Protein AF-A0A1H8Z989-F1 (afdb_monomer)

InterPro domains:
  IPR001959 Probable transposase, IS891/IS1136/IS1341 [PF01385] (2-100)
  IPR010095 Cas12f1-like, TNB domain [PF07282] (112-177)
  IPR010095 Cas12f1-like, TNB domain [TIGR01766] (67-138)

pLDDT: mean 82.75, std 20.14, range [36.91, 98.56]

Organism: NCBI:txid1186196

Foldseek 3Di:
DFEKFWQADLQFRTQILVRDTHGDDDCPVLVVVLVVLVVVLVPDDPPDPVNVVSVVVNVVSVVVLVVSLLVVLLVVLLVNLAPGQEYFYEPDPLVVVLVDPPDNVSSVSSCVVVSLVSNVVSNVVSNHHYYYFHQPQLLQAALVPRDGDDDDPPDQWDQDPPPRDIDGSSNSSRSSRRVRRCVVVVNDDPPPDPPPPPDDPDPDDDDDDDDDDPDDPDDDDDDDDDDDD

Radius of gyration: 27.05 Å; Cα contacts (8 Å, |Δi|>4): 277; chains: 1; bounding box: 68×35×93 Å

Sequence (229 aa):
EDTVGLDLGVLNFVYDSEGRTIDRLDLSDDRERLEREQRSLSRKQYESQNWEKQRRRVAKVHARMSNKKRDYKHKIAHFYATEYDAVFVEDLNVRSMLESDGNARNKAEVGWSDFRAILEHHCDKHGTHYVEVNPSGTTKECAECGAESDKPLWVREHSCPSCGFETDRDWNAALNVKSRGLSELGVVHSKGTPVETATSADTRSVSASRVVETGSSVLKERVALATSE

Nearest PDB structures (foldseek):
  8iaz-assembly1_A  TM=9.098E-01  e=1.497E-13  Firmicutes bacterium AM43-11BH
  8exa-assembly1_A  TM=8.791E-01  e=5.779E-09  Deinococcus radiodurans R1 = ATCC 13939 = DSM 20539
  7c7l-assembly1_A  TM=7.037E-01  e=4.742E-06  uncultured archaeon
  8hhm-assembly1_A  TM=6.868E-01  e=8.536E-04  Mycolicibacterium mucogenicum
  7odf-assembly1_A  TM=5.230E-01  e=9.855E-05  Phage #D

Secondary structure (DSSP, 8-state):
--EEEEE--SSEEEEETTS-EEEPPP-HHHHHHHHHHHHHHHTSPTTSHHHHHHHHHHHHHHHHHHHHHHHHHHHHHHHHHHH-SEEEEE---HHHHHHSSS-HHHHHHH-HHHHHHHHHHHHHHHT-EEEEE--TTTTTB-TTT--B----TT--EEE-TTT--EEEHHHHHHHHHHHHHHHHTT-----------------S-PPP------------PPP----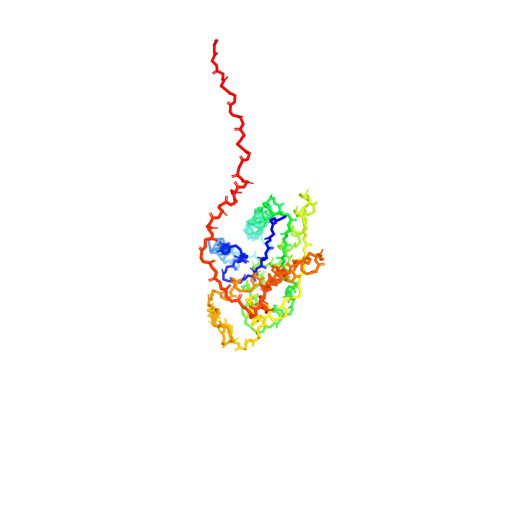--

Solvent-accessible surface area (backbone atoms only — not comparable to full-atom values): 13551 Å² total; per-residue (Å²): 137,48,68,42,6,37,26,78,48,86,74,37,42,34,25,27,48,87,72,48,74,39,72,53,85,85,52,66,72,59,48,56,49,41,52,54,38,48,58,56,34,74,74,36,61,80,91,35,74,68,25,51,58,35,51,52,50,40,52,51,48,53,51,52,54,51,50,52,54,51,51,53,43,48,53,55,22,45,49,54,21,70,75,27,52,29,42,16,34,55,57,69,62,59,67,62,56,50,74,38,90,70,63,31,70,61,57,62,69,68,38,64,69,62,38,51,58,49,26,46,55,31,10,66,74,59,72,16,45,67,43,72,30,83,51,80,56,30,74,34,31,34,63,88,78,61,53,74,47,94,73,62,89,85,59,56,66,34,71,35,93,88,79,66,54,70,48,49,26,53,40,34,18,1,39,31,35,29,55,48,31,36,53,73,74,65,56,75,75,74,72,72,74,76,79,79,75,80,75,82,88,69,97,72,85,88,76,93,83,78,94,76,89,78,78,84,92,77,81,90,78,81,85,81,83,83,86,77,136

Structure (mmCIF, N/CA/C/O backbone):
data_AF-A0A1H8Z989-F1
#
_entry.id   AF-A0A1H8Z989-F1
#
loop_
_atom_site.group_PDB
_atom_site.id
_atom_site.type_symbol
_atom_site.label_atom_id
_atom_site.label_alt_id
_atom_site.label_comp_id
_atom_site.label_asym_id
_atom_site.label_entity_id
_atom_site.label_seq_id
_atom_site.pdbx_PDB_ins_code
_atom_site.Cartn_x
_atom_site.Cartn_y
_atom_site.Cartn_z
_atom_site.occupancy
_atom_site.B_iso_or_equiv
_atom_site.auth_seq_id
_atom_site.auth_comp_id
_atom_site.auth_asym_id
_atom_site.auth_atom_id
_atom_site.pdbx_PDB_model_num
ATOM 1 N N . GLU A 1 1 ? -0.572 -1.040 -23.543 1.00 67.56 1 GLU A N 1
ATOM 2 C CA . GLU A 1 1 ? 0.482 -0.027 -23.777 1.00 67.56 1 GLU A CA 1
ATOM 3 C C . GLU A 1 1 ? 0.651 0.883 -22.565 1.00 67.56 1 GLU A C 1
ATOM 5 O O . GLU A 1 1 ? 1.762 1.355 -22.348 1.00 67.56 1 GLU A O 1
ATOM 10 N N . ASP A 1 2 ? -0.389 1.052 -21.738 1.00 91.94 2 ASP A N 1
ATOM 11 C CA . ASP A 1 2 ? -0.320 1.847 -20.514 1.00 91.94 2 ASP A CA 1
ATOM 12 C C . ASP A 1 2 ? -0.103 0.941 -19.290 1.00 91.94 2 ASP A C 1
ATOM 14 O O . ASP A 1 2 ? -0.955 0.126 -18.936 1.00 91.94 2 ASP A O 1
ATOM 18 N N . THR A 1 3 ? 1.077 1.017 -18.673 1.00 96.94 3 THR A N 1
ATOM 19 C CA . THR A 1 3 ? 1.468 0.135 -17.559 1.00 96.94 3 THR A CA 1
ATOM 20 C C . THR A 1 3 ? 2.134 0.922 -16.445 1.00 96.94 3 THR A C 1
ATOM 22 O O . THR A 1 3 ? 2.796 1.927 -16.709 1.00 96.94 3 THR A O 1
ATOM 25 N N . VAL A 1 4 ? 2.012 0.457 -15.203 1.00 98.25 4 VAL A N 1
ATOM 26 C CA . VAL A 1 4 ? 2.516 1.191 -14.037 1.00 98.25 4 VAL A CA 1
ATOM 27 C C . VAL A 1 4 ? 3.143 0.268 -12.999 1.00 98.25 4 VAL A C 1
ATOM 29 O O . VAL A 1 4 ? 2.617 -0.803 -12.711 1.00 98.25 4 VAL A O 1
ATOM 32 N N . GLY A 1 5 ? 4.272 0.689 -12.428 1.00 97.75 5 GLY A N 1
ATOM 33 C CA . GLY A 1 5 ? 4.872 0.062 -11.248 1.00 97.75 5 GLY A CA 1
ATOM 34 C C . GLY A 1 5 ? 4.587 0.880 -9.998 1.00 97.75 5 GLY A C 1
ATOM 35 O O . GLY A 1 5 ? 4.664 2.106 -10.052 1.00 97.75 5 GLY A O 1
ATOM 36 N N . LEU A 1 6 ? 4.247 0.217 -8.893 1.00 97.25 6 LEU A N 1
ATOM 37 C CA . LEU A 1 6 ? 3.925 0.854 -7.616 1.00 97.25 6 LEU A CA 1
ATOM 38 C C . LEU A 1 6 ? 4.955 0.465 -6.550 1.00 97.25 6 LEU A C 1
ATOM 40 O O . LEU A 1 6 ? 5.059 -0.708 -6.184 1.00 97.25 6 LEU A O 1
ATOM 44 N N . ASP A 1 7 ? 5.654 1.460 -6.008 1.00 93.88 7 ASP A N 1
ATOM 45 C CA . ASP A 1 7 ? 6.395 1.336 -4.753 1.00 93.88 7 ASP A CA 1
ATOM 46 C C . ASP A 1 7 ? 5.467 1.659 -3.570 1.00 93.88 7 ASP A C 1
ATOM 48 O O . ASP A 1 7 ? 4.761 2.674 -3.560 1.00 93.88 7 ASP A O 1
ATOM 52 N N . LEU A 1 8 ? 5.432 0.771 -2.574 1.00 91.56 8 LEU A N 1
ATOM 53 C CA . LEU A 1 8 ? 4.528 0.866 -1.429 1.00 91.56 8 LEU A CA 1
ATOM 54 C C . LEU A 1 8 ? 5.288 1.288 -0.171 1.00 91.56 8 LEU A C 1
ATOM 56 O O . LEU A 1 8 ? 6.017 0.508 0.444 1.00 91.56 8 LEU A O 1
ATOM 60 N N . GLY A 1 9 ? 5.048 2.519 0.278 1.00 86.31 9 GLY A N 1
ATOM 61 C CA . GLY A 1 9 ? 5.806 3.138 1.361 1.00 86.31 9 GLY A CA 1
ATOM 62 C C . GLY A 1 9 ? 5.045 3.313 2.680 1.00 86.31 9 GLY A C 1
ATOM 63 O O . GLY A 1 9 ? 3.843 3.070 2.813 1.00 86.31 9 GLY A O 1
ATOM 64 N N . VAL A 1 10 ? 5.790 3.741 3.710 1.00 81.56 10 VAL A N 1
ATOM 65 C CA . VAL A 1 10 ? 5.238 4.161 5.019 1.00 81.56 10 VAL A CA 1
ATOM 66 C C . VAL A 1 10 ? 5.011 5.677 5.083 1.00 81.56 10 VAL A C 1
ATOM 68 O O . VAL A 1 10 ? 4.125 6.123 5.815 1.00 81.56 10 VAL A O 1
ATOM 71 N N . LEU A 1 11 ? 5.826 6.457 4.361 1.00 81.19 11 LEU A N 1
ATOM 72 C CA . LEU A 1 11 ? 5.688 7.915 4.268 1.00 81.19 11 LEU A CA 1
ATOM 73 C C . LEU A 1 11 ? 4.584 8.265 3.267 1.00 81.19 11 LEU A C 1
ATOM 75 O O . LEU A 1 11 ? 3.525 8.742 3.668 1.00 81.19 11 LEU A O 1
ATOM 79 N N . ASN A 1 12 ? 4.811 7.913 2.004 1.00 88.06 12 ASN A N 1
ATOM 80 C CA . ASN A 1 12 ? 3.799 7.896 0.956 1.00 88.06 12 ASN A CA 1
ATOM 81 C C . ASN A 1 12 ? 3.233 6.482 0.873 1.00 88.06 12 ASN A C 1
ATOM 83 O O . ASN A 1 12 ? 3.981 5.516 1.005 1.00 88.06 12 ASN A O 1
ATOM 87 N N . PHE A 1 13 ? 1.923 6.347 0.703 1.00 91.81 13 PHE A N 1
ATOM 88 C CA . PHE A 1 13 ? 1.292 5.036 0.591 1.00 91.81 13 PHE A CA 1
ATOM 89 C C . PHE A 1 13 ? 1.650 4.351 -0.729 1.00 91.81 13 PHE A C 1
ATOM 91 O O . PHE A 1 13 ? 1.925 3.153 -0.731 1.00 91.81 13 PHE A O 1
ATOM 98 N N . VAL A 1 14 ? 1.664 5.126 -1.817 1.00 95.00 14 VAL A N 1
ATOM 99 C CA . VAL A 1 14 ? 2.079 4.702 -3.158 1.00 95.00 14 VAL A CA 1
ATOM 100 C C . VAL A 1 14 ? 2.976 5.781 -3.759 1.00 95.00 14 VAL A C 1
ATOM 102 O O . VAL A 1 14 ? 2.644 6.966 -3.676 1.00 95.00 14 VAL A O 1
ATOM 105 N N . TYR A 1 15 ? 4.067 5.358 -4.387 1.00 95.62 15 TYR A N 1
ATOM 106 C CA . TYR A 1 15 ? 4.817 6.127 -5.375 1.00 95.62 15 TYR A CA 1
ATOM 107 C C . TYR A 1 15 ? 4.769 5.345 -6.689 1.00 95.62 15 TYR A C 1
ATOM 109 O O . TYR A 1 15 ? 5.153 4.177 -6.712 1.00 95.62 15 TYR A O 1
ATOM 117 N N . ASP A 1 16 ? 4.247 5.937 -7.763 1.00 97.38 16 ASP A N 1
ATOM 118 C CA . ASP A 1 16 ? 4.112 5.238 -9.042 1.00 97.38 16 ASP A CA 1
ATOM 119 C C . ASP A 1 16 ? 5.216 5.585 -10.051 1.00 97.38 16 ASP A C 1
ATOM 121 O O . ASP A 1 16 ? 5.928 6.584 -9.937 1.00 97.38 16 ASP A O 1
ATOM 125 N N . SER A 1 17 ? 5.381 4.726 -11.057 1.00 97.25 17 SER A N 1
ATOM 126 C CA . SER A 1 17 ? 6.405 4.884 -12.094 1.00 97.25 17 SER A CA 1
ATOM 127 C C . SER A 1 17 ? 6.202 6.115 -12.984 1.00 97.25 17 SER A C 1
ATOM 129 O O . SER A 1 17 ? 7.131 6.495 -13.691 1.00 97.25 17 SER A O 1
ATOM 131 N N . GLU A 1 18 ? 5.023 6.744 -12.937 1.00 96.31 18 GLU A N 1
ATOM 132 C CA . GLU A 1 18 ? 4.703 7.987 -13.650 1.00 96.31 18 GLU A CA 1
ATOM 133 C C . GLU A 1 18 ? 5.042 9.240 -12.817 1.00 96.31 18 GLU A C 1
ATOM 135 O O . GLU A 1 18 ? 4.778 10.366 -13.241 1.00 96.31 18 GLU A O 1
ATOM 140 N N . GLY A 1 19 ? 5.636 9.063 -11.631 1.00 94.81 19 GLY A N 1
ATOM 141 C CA . GLY A 1 19 ? 6.071 10.155 -10.763 1.00 94.81 19 GLY A CA 1
ATOM 142 C C . GLY A 1 19 ? 4.990 10.664 -9.807 1.00 94.81 19 GLY A C 1
ATOM 143 O O . GLY A 1 19 ? 5.169 11.713 -9.187 1.00 94.81 19 GLY A O 1
ATOM 144 N N . ARG A 1 20 ? 3.849 9.974 -9.689 1.00 95.75 20 ARG A N 1
ATOM 145 C CA . ARG A 1 20 ? 2.734 10.406 -8.836 1.00 95.75 20 ARG A CA 1
ATOM 146 C C . ARG A 1 20 ? 2.855 9.786 -7.452 1.00 95.75 20 ARG A C 1
ATOM 148 O O . ARG A 1 20 ? 3.196 8.615 -7.288 1.00 95.75 20 ARG A O 1
ATOM 155 N N . THR A 1 21 ? 2.506 10.578 -6.445 1.00 95.75 21 THR A N 1
ATOM 156 C CA . THR A 1 21 ? 2.514 10.162 -5.044 1.00 95.75 21 THR A CA 1
ATOM 157 C C . THR A 1 21 ? 1.108 10.181 -4.466 1.00 95.75 21 THR A C 1
ATOM 159 O O . THR A 1 21 ? 0.315 11.092 -4.710 1.00 95.75 21 THR A O 1
ATOM 162 N N . ILE A 1 22 ? 0.788 9.155 -3.680 1.00 94.94 22 ILE A N 1
ATOM 163 C CA . ILE A 1 22 ? -0.442 9.101 -2.895 1.00 94.94 22 ILE A CA 1
ATOM 164 C C . ILE A 1 22 ? -0.061 9.088 -1.422 1.00 94.94 22 ILE A C 1
ATOM 166 O O . ILE A 1 22 ? 0.514 8.119 -0.919 1.00 94.94 22 ILE A O 1
ATOM 170 N N . ASP A 1 23 ? -0.412 10.163 -0.722 1.00 92.62 23 ASP A N 1
ATOM 171 C CA . ASP A 1 23 ? -0.132 10.321 0.701 1.00 92.62 23 ASP A CA 1
ATOM 172 C C . ASP A 1 23 ? -0.869 9.290 1.547 1.00 92.62 23 ASP A C 1
ATOM 174 O O . ASP A 1 23 ? -1.988 8.865 1.238 1.00 92.62 23 ASP A O 1
ATOM 178 N N . ARG A 1 24 ? -0.269 8.940 2.684 1.00 90.12 24 ARG A N 1
ATOM 179 C CA . ARG A 1 24 ? -0.894 8.084 3.691 1.00 90.12 24 ARG A CA 1
ATOM 180 C C . ARG A 1 24 ? -2.194 8.701 4.218 1.00 90.12 24 ARG A C 1
ATOM 182 O O . ARG A 1 24 ? -2.244 9.869 4.588 1.00 90.12 24 ARG A O 1
ATOM 189 N N . LEU A 1 25 ? -3.221 7.862 4.379 1.00 91.12 25 LEU A N 1
ATOM 190 C CA . LEU A 1 25 ? -4.473 8.250 5.030 1.00 91.12 25 LEU A CA 1
ATOM 191 C C . LEU A 1 25 ? -4.236 8.808 6.444 1.00 91.12 25 LEU A C 1
ATOM 193 O O . LEU A 1 25 ? -3.776 8.083 7.337 1.00 91.12 25 LEU A O 1
ATOM 197 N N . ASP A 1 26 ? -4.650 10.056 6.667 1.00 91.06 26 ASP A N 1
ATOM 198 C CA . ASP A 1 26 ? -4.658 10.643 8.001 1.00 91.06 26 ASP A CA 1
ATOM 199 C C . ASP A 1 26 ? -5.839 10.124 8.840 1.00 91.06 26 ASP A C 1
ATOM 201 O O . ASP A 1 26 ? -7.004 10.118 8.435 1.00 91.06 26 ASP A O 1
ATOM 205 N N . LEU A 1 27 ? -5.508 9.659 10.042 1.00 91.50 27 LEU A N 1
ATOM 206 C CA . LEU A 1 27 ? -6.434 9.133 11.044 1.00 91.50 27 LEU A CA 1
ATOM 207 C C . LEU A 1 27 ? -6.213 9.785 12.416 1.00 91.50 27 LEU A C 1
ATOM 209 O O . LEU A 1 27 ? -6.674 9.236 13.417 1.00 91.50 27 LEU A O 1
ATOM 213 N N . SER A 1 28 ? -5.489 10.905 12.476 1.00 92.00 28 SER A N 1
ATOM 214 C CA . SER A 1 28 ? -5.212 11.700 13.680 1.00 92.00 28 SER A CA 1
ATOM 215 C C . SER A 1 28 ? -6.472 11.915 14.533 1.00 92.00 28 SER A C 1
ATOM 217 O O . SER A 1 28 ? -6.545 11.409 15.655 1.00 92.00 28 SER A O 1
ATOM 219 N N . ASP A 1 29 ? -7.519 12.504 13.958 1.00 94.50 29 ASP A N 1
ATOM 220 C CA . ASP A 1 29 ? -8.794 12.775 14.636 1.00 94.50 29 ASP A CA 1
ATOM 221 C C . ASP A 1 29 ? -9.465 11.519 15.212 1.00 94.50 29 ASP A C 1
ATOM 223 O O . ASP A 1 29 ? -10.031 11.521 16.313 1.00 94.50 29 ASP A O 1
ATOM 227 N N . ASP A 1 30 ? -9.449 10.417 14.455 1.00 94.50 30 ASP A N 1
ATOM 228 C CA . ASP A 1 30 ? -10.059 9.168 14.905 1.00 94.50 30 ASP A CA 1
ATOM 229 C C . ASP A 1 30 ? -9.219 8.497 15.999 1.00 94.50 30 ASP A C 1
ATOM 231 O O . ASP A 1 30 ? -9.797 7.888 16.903 1.00 94.50 30 ASP A O 1
ATOM 235 N N . ARG A 1 31 ? -7.885 8.646 15.971 1.00 93.12 31 ARG A N 1
ATOM 236 C CA . ARG A 1 31 ? -6.994 8.191 17.050 1.00 93.12 31 ARG A CA 1
ATOM 237 C C . ARG A 1 31 ? -7.243 8.979 18.331 1.00 93.12 31 ARG A C 1
ATOM 239 O O . ARG A 1 31 ? -7.476 8.363 19.368 1.00 93.12 31 ARG A O 1
ATOM 246 N N . GLU A 1 32 ? -7.305 10.307 18.264 1.00 96.12 32 GLU A N 1
ATOM 247 C CA . GLU A 1 32 ? -7.623 11.136 19.433 1.00 96.12 32 GLU A CA 1
ATOM 248 C C . GLU A 1 32 ? -8.989 10.782 20.024 1.00 96.12 32 GLU A C 1
ATOM 250 O O . GLU A 1 32 ? -9.182 10.713 21.243 1.00 96.12 32 GLU A O 1
ATOM 255 N N . ARG A 1 33 ? -9.976 10.537 19.155 1.00 96.69 33 ARG A N 1
ATOM 256 C CA . ARG A 1 33 ? -11.292 10.071 19.585 1.00 96.69 33 ARG A CA 1
ATOM 257 C C . ARG A 1 33 ? -11.201 8.705 20.256 1.00 96.69 33 ARG A C 1
ATOM 259 O O . ARG A 1 33 ? -11.808 8.519 21.310 1.00 96.69 33 ARG A O 1
ATOM 266 N N . LEU A 1 34 ? -10.465 7.763 19.675 1.00 96.75 34 LEU A N 1
ATOM 267 C CA . LEU A 1 34 ? -10.290 6.427 20.233 1.00 96.75 34 LEU A CA 1
ATOM 268 C C . LEU A 1 34 ? -9.666 6.488 21.631 1.00 96.75 34 LEU A C 1
ATOM 270 O O . LEU A 1 34 ? -10.184 5.860 22.552 1.00 96.75 34 LEU A O 1
ATOM 274 N N . GLU A 1 35 ? -8.617 7.287 21.812 1.00 96.69 35 GLU A N 1
ATOM 275 C CA . GLU A 1 35 ? -7.955 7.480 23.105 1.00 96.69 35 GLU A CA 1
ATOM 276 C C . GLU A 1 35 ? -8.905 8.051 24.160 1.00 96.69 35 GLU A C 1
ATOM 278 O O . GLU A 1 35 ? -8.959 7.556 25.291 1.00 96.69 35 GLU A O 1
ATOM 283 N N . ARG A 1 36 ? -9.713 9.055 23.794 1.00 97.75 36 ARG A N 1
ATOM 284 C CA . ARG A 1 36 ? -10.737 9.621 24.685 1.00 97.75 36 ARG A CA 1
ATOM 285 C C . ARG A 1 36 ? -11.774 8.577 25.098 1.00 97.75 36 ARG A C 1
ATOM 287 O O . ARG A 1 36 ? -12.090 8.462 26.285 1.00 97.75 36 ARG A O 1
ATOM 294 N N . GLU A 1 37 ? -12.288 7.799 24.149 1.00 97.81 37 GLU A N 1
ATOM 295 C CA . GLU A 1 37 ? -13.298 6.772 24.428 1.00 97.81 37 GLU A CA 1
ATOM 296 C C . GLU A 1 37 ? -12.720 5.599 25.240 1.00 97.81 37 GLU A C 1
ATOM 298 O O . GLU A 1 37 ? -13.407 5.081 26.127 1.00 97.81 37 GLU A O 1
ATOM 303 N N . GLN A 1 38 ? -11.459 5.212 25.011 1.00 97.12 38 GLN A N 1
ATOM 304 C CA . GLN A 1 38 ? -10.767 4.199 25.816 1.00 97.12 38 GLN A CA 1
ATOM 305 C C . GLN A 1 38 ? -10.486 4.684 27.243 1.00 97.12 38 GLN A C 1
ATOM 307 O O . GLN A 1 38 ? -10.735 3.949 28.198 1.00 97.12 38 GLN A O 1
ATOM 312 N N . ARG A 1 39 ? -10.053 5.939 27.422 1.00 97.88 39 ARG A N 1
ATOM 313 C CA . ARG A 1 39 ? -9.866 6.545 28.753 1.00 97.88 39 ARG A CA 1
ATOM 314 C C . ARG A 1 39 ? -11.180 6.645 29.526 1.00 97.88 39 ARG A C 1
ATOM 316 O O . ARG A 1 39 ? -11.199 6.497 30.744 1.00 97.88 39 ARG A O 1
ATOM 323 N N . SER A 1 40 ? -12.287 6.906 28.833 1.00 97.00 40 SER A N 1
ATOM 324 C CA . SER A 1 40 ? -13.620 6.862 29.440 1.00 97.00 40 SER A CA 1
ATOM 325 C C . SER A 1 40 ? -13.992 5.436 29.859 1.00 97.00 40 SER A C 1
ATOM 327 O O . SER A 1 40 ? -14.497 5.251 30.965 1.00 97.00 40 SER A O 1
ATOM 329 N N . LEU A 1 41 ? -13.706 4.433 29.016 1.00 97.56 41 LEU A N 1
ATOM 330 C CA . LEU A 1 41 ? -13.986 3.019 29.290 1.00 97.56 41 LEU A CA 1
ATOM 331 C C . LEU A 1 41 ? -13.235 2.501 30.518 1.00 97.56 41 LEU A C 1
ATOM 333 O O . LEU A 1 41 ? -13.854 1.861 31.365 1.00 97.56 41 LEU A O 1
ATOM 337 N N . SER A 1 42 ? -11.941 2.810 30.642 1.00 96.81 42 SER A N 1
ATOM 338 C CA . SER A 1 42 ? -11.101 2.323 31.747 1.00 96.81 42 SER A CA 1
ATOM 339 C C . SER A 1 42 ? -11.547 2.823 33.123 1.00 96.81 42 SER A C 1
ATOM 341 O O . SER A 1 42 ? -11.263 2.192 34.133 1.00 96.81 42 SER A O 1
ATOM 343 N N . ARG A 1 43 ? -12.284 3.940 33.168 1.00 96.69 43 ARG A N 1
ATOM 344 C CA . ARG A 1 43 ? -12.852 4.516 34.396 1.00 96.69 43 ARG A CA 1
ATOM 345 C C . ARG A 1 43 ? -14.223 3.936 34.764 1.00 96.69 43 ARG A C 1
ATOM 347 O O . ARG A 1 43 ? -14.783 4.330 35.785 1.00 96.69 43 ARG A O 1
ATOM 354 N N . LYS A 1 44 ? -14.823 3.076 33.931 1.00 96.12 44 LYS A N 1
ATOM 355 C CA . LYS A 1 44 ? -16.126 2.450 34.217 1.00 96.12 44 LYS A CA 1
ATOM 356 C C . LYS A 1 44 ? -15.936 1.126 34.953 1.00 96.12 44 LYS A C 1
ATOM 358 O O . LYS A 1 44 ? -15.027 0.369 34.638 1.00 96.12 44 LYS A O 1
ATOM 363 N N . GLN A 1 45 ? -16.851 0.821 35.873 1.00 97.25 45 GLN A N 1
ATOM 364 C CA . GLN A 1 45 ? -16.912 -0.487 36.522 1.00 97.25 45 GLN A CA 1
ATOM 365 C C . GLN A 1 45 ? -17.168 -1.572 35.473 1.00 97.25 45 GLN A C 1
ATOM 367 O O . GLN A 1 45 ? -18.184 -1.512 34.773 1.00 97.25 45 GLN A O 1
ATOM 372 N N . TYR A 1 46 ? -16.249 -2.531 35.378 1.00 95.44 46 TYR A N 1
ATOM 373 C CA . TYR A 1 46 ? -16.339 -3.676 34.474 1.00 95.44 46 TYR A CA 1
ATOM 374 C C . TYR A 1 46 ? -17.708 -4.368 34.595 1.00 95.44 46 TYR A C 1
ATOM 376 O O . TYR A 1 46 ? -18.279 -4.419 35.682 1.00 95.44 46 TYR A O 1
ATOM 384 N N . GLU A 1 47 ? -18.264 -4.805 33.462 1.00 93.94 47 GLU A N 1
ATOM 385 C CA . GLU A 1 47 ? -19.586 -5.460 33.344 1.00 93.94 47 GLU A CA 1
ATOM 386 C C . GLU A 1 47 ? -20.821 -4.642 33.762 1.00 93.94 47 GLU A C 1
ATOM 388 O O . GLU A 1 47 ? -21.954 -5.092 33.589 1.00 93.94 47 GLU A O 1
ATOM 393 N N . SER A 1 48 ? -20.665 -3.393 34.205 1.00 97.19 48 SER A N 1
ATOM 394 C CA . SER A 1 48 ? -21.819 -2.509 34.405 1.00 97.19 48 SER A CA 1
ATOM 395 C C . SER A 1 48 ? -22.496 -2.135 33.075 1.00 97.19 48 SER A C 1
ATOM 397 O O . SER A 1 48 ? -21.861 -2.059 32.019 1.00 97.19 48 SER A O 1
ATOM 399 N N . GLN A 1 49 ? -23.784 -1.770 33.116 1.00 96.81 49 GLN A N 1
ATOM 400 C CA . GLN A 1 49 ? -24.501 -1.280 31.924 1.00 96.81 49 GLN A CA 1
ATOM 401 C C . GLN A 1 49 ? -23.822 -0.055 31.280 1.00 96.81 49 GLN A C 1
ATOM 403 O O . GLN A 1 49 ? -23.870 0.133 30.062 1.00 96.81 49 GLN A O 1
ATOM 408 N N . ASN A 1 50 ? -23.180 0.793 32.089 1.00 95.94 50 ASN A N 1
ATOM 409 C CA . ASN A 1 50 ? -22.449 1.965 31.610 1.00 95.94 50 ASN A CA 1
ATOM 410 C C . ASN A 1 50 ? -21.127 1.583 30.935 1.00 95.94 50 ASN A C 1
ATOM 412 O O . ASN A 1 50 ? -20.769 2.194 29.926 1.00 95.94 50 ASN A O 1
ATOM 416 N N . TRP A 1 51 ? -20.428 0.573 31.457 1.00 97.88 51 TRP A N 1
ATOM 417 C CA . TRP A 1 51 ? -19.248 0.006 30.810 1.00 97.88 51 TRP A CA 1
ATOM 418 C C . TRP A 1 51 ? -19.605 -0.617 29.462 1.00 97.88 51 TRP A C 1
ATOM 420 O O . TRP A 1 51 ? -18.966 -0.295 28.464 1.00 97.88 51 TRP A O 1
ATOM 430 N N . GLU A 1 52 ? -20.694 -1.385 29.385 1.00 97.81 52 GLU A N 1
ATOM 431 C CA . GLU A 1 52 ? -21.145 -2.001 28.132 1.00 97.81 52 GLU A CA 1
ATOM 432 C C . GLU A 1 52 ? -21.464 -0.954 27.053 1.00 97.81 52 GLU A C 1
ATOM 434 O O . GLU A 1 52 ? -21.015 -1.052 25.906 1.00 97.81 52 GLU A O 1
ATOM 439 N N . LYS A 1 53 ? -22.193 0.110 27.422 1.00 97.38 53 LYS A N 1
ATOM 440 C CA . LYS A 1 53 ? -22.477 1.239 26.518 1.00 97.38 53 LYS A CA 1
ATOM 441 C C . LYS A 1 53 ?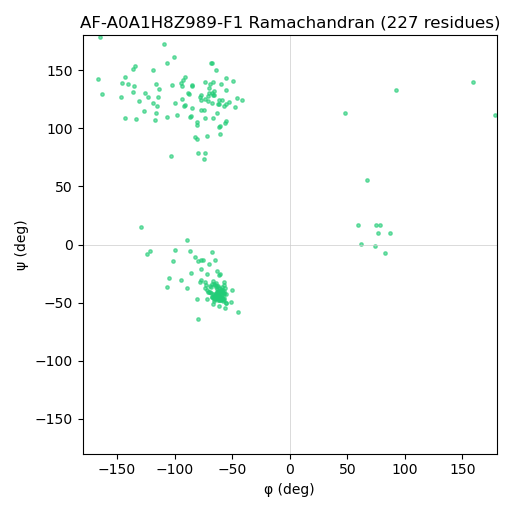 -21.190 1.892 26.011 1.00 97.38 53 LYS A C 1
ATOM 443 O O . LYS A 1 53 ? -21.102 2.228 24.829 1.00 97.38 53 LYS A O 1
ATOM 448 N N . GLN A 1 54 ? -20.201 2.067 26.884 1.00 97.62 54 GLN A N 1
ATOM 449 C CA . GLN A 1 54 ? -18.925 2.685 26.539 1.00 97.62 54 GLN A CA 1
ATOM 450 C C . GLN A 1 54 ? -18.059 1.765 25.660 1.00 97.62 54 GLN A C 1
ATOM 452 O O . GLN A 1 54 ? -17.489 2.230 24.674 1.00 97.62 54 GLN A O 1
ATOM 457 N N . ARG A 1 55 ? -18.041 0.453 25.925 1.00 97.88 55 ARG A N 1
ATOM 458 C CA . ARG A 1 55 ? -17.350 -0.552 25.102 1.00 97.88 55 ARG A CA 1
ATOM 459 C C . ARG A 1 55 ? -17.852 -0.524 23.660 1.00 97.88 55 ARG A C 1
ATOM 461 O O . ARG A 1 55 ? -17.060 -0.516 22.721 1.00 97.88 55 ARG A O 1
ATOM 468 N N . ARG A 1 56 ? -19.171 -0.403 23.472 1.00 98.06 56 ARG A N 1
ATOM 469 C CA . ARG A 1 56 ? -19.783 -0.246 22.141 1.00 98.06 56 ARG A CA 1
ATOM 470 C C . ARG A 1 56 ? -19.367 1.050 21.442 1.00 98.06 56 ARG A C 1
ATOM 472 O O . ARG A 1 56 ? -19.263 1.060 20.220 1.00 98.06 56 ARG A O 1
ATOM 479 N N . ARG A 1 57 ? -19.121 2.148 22.170 1.00 97.50 57 ARG A N 1
ATOM 480 C CA . ARG A 1 57 ? -18.600 3.396 21.573 1.00 97.50 57 ARG A CA 1
ATOM 481 C C . ARG A 1 57 ? -17.177 3.214 21.062 1.00 97.50 57 ARG A C 1
ATOM 483 O O . ARG A 1 57 ? -16.911 3.590 19.927 1.00 97.50 57 ARG A O 1
ATOM 490 N N . VAL A 1 58 ? -16.311 2.572 21.847 1.00 97.88 58 VAL A N 1
ATOM 491 C CA . VAL A 1 58 ? -14.950 2.210 21.416 1.00 97.88 58 VAL A CA 1
ATOM 492 C C . VAL A 1 58 ? -15.002 1.344 20.151 1.00 97.88 58 VAL A C 1
ATOM 494 O O . VAL A 1 58 ? -14.359 1.674 19.156 1.00 97.88 58 VAL A O 1
ATOM 497 N N . ALA A 1 59 ? -15.852 0.311 20.134 1.00 97.69 59 ALA A N 1
ATOM 498 C CA . ALA A 1 59 ? -16.045 -0.540 18.958 1.00 97.69 59 ALA A CA 1
ATOM 499 C C . ALA A 1 59 ? -16.508 0.249 17.716 1.00 97.69 59 ALA A C 1
ATOM 501 O O . ALA A 1 59 ? -16.010 0.018 16.616 1.00 97.69 59 ALA A O 1
ATOM 502 N N . LYS A 1 60 ? -17.408 1.231 17.878 1.00 97.94 60 LYS A N 1
ATOM 503 C CA . LYS A 1 60 ? -17.844 2.113 16.778 1.00 97.94 60 LYS A CA 1
ATOM 504 C C . LYS A 1 60 ? -16.703 2.959 16.208 1.00 97.94 60 LYS A C 1
ATOM 506 O O . LYS A 1 60 ? -16.659 3.153 14.996 1.00 97.94 60 LYS A O 1
ATOM 511 N N . VAL A 1 61 ? -15.792 3.461 17.047 1.00 97.19 61 VAL A N 1
ATOM 512 C CA . VAL A 1 61 ? -14.620 4.218 16.570 1.00 97.19 61 VAL A CA 1
ATOM 513 C C . VAL A 1 61 ? -13.686 3.307 15.774 1.00 97.19 61 VAL A C 1
ATOM 515 O O . VAL A 1 61 ? -13.312 3.662 14.659 1.00 97.19 61 VAL A O 1
ATOM 518 N N . HIS A 1 62 ? -13.399 2.099 16.272 1.00 95.69 62 HIS A N 1
ATOM 519 C CA . HIS A 1 62 ? -12.622 1.108 15.519 1.00 95.69 62 HIS A CA 1
ATOM 520 C C . HIS A 1 62 ? -13.258 0.769 14.165 1.00 95.69 62 HIS A C 1
ATOM 522 O O . HIS A 1 62 ? -12.569 0.787 13.146 1.00 95.69 62 HIS A O 1
ATOM 528 N N . ALA A 1 63 ? -14.572 0.526 14.131 1.00 96.94 63 ALA A N 1
ATOM 529 C CA . ALA A 1 63 ? -15.294 0.247 12.891 1.00 96.94 63 ALA A CA 1
ATOM 530 C C . ALA A 1 63 ? -15.201 1.417 11.897 1.00 96.94 63 ALA A C 1
ATOM 532 O O . ALA A 1 63 ? -14.970 1.205 10.709 1.00 96.94 63 ALA A O 1
ATOM 533 N N . ARG A 1 64 ? -15.312 2.663 12.377 1.00 96.31 64 ARG A N 1
ATOM 534 C CA . ARG A 1 64 ? -15.142 3.861 11.541 1.00 96.31 64 ARG A CA 1
ATOM 535 C C . ARG A 1 64 ? -13.741 3.939 10.934 1.00 96.31 64 ARG A C 1
ATOM 537 O O . ARG A 1 64 ? -13.628 4.167 9.734 1.00 96.31 64 ARG A O 1
ATOM 544 N N . MET A 1 65 ? -12.695 3.731 11.735 1.00 94.56 65 MET A N 1
ATOM 545 C CA . MET A 1 65 ? -11.307 3.735 11.256 1.00 94.56 65 MET A CA 1
ATOM 546 C C . MET A 1 65 ? -11.066 2.634 10.220 1.00 94.56 65 MET A C 1
ATOM 548 O O . MET A 1 65 ? -10.474 2.895 9.177 1.00 94.56 65 MET A O 1
ATOM 552 N N . SER A 1 66 ? -11.556 1.419 10.483 1.00 93.62 66 SER A N 1
ATOM 553 C CA . SER A 1 66 ? -11.459 0.292 9.548 1.00 93.62 66 SER A CA 1
ATOM 554 C C . SER A 1 66 ? -12.163 0.598 8.221 1.00 93.62 66 SER A C 1
ATOM 556 O O . SER A 1 66 ? -11.568 0.424 7.159 1.00 93.62 66 SER A O 1
ATOM 558 N N . ASN A 1 67 ? -13.375 1.161 8.268 1.00 96.06 67 ASN A N 1
ATOM 559 C CA . ASN A 1 67 ? -14.111 1.559 7.069 1.00 96.06 67 ASN A CA 1
ATOM 560 C C . ASN A 1 67 ? -13.388 2.646 6.266 1.00 96.06 67 ASN A C 1
ATOM 562 O O . ASN A 1 67 ? -13.298 2.515 5.051 1.00 96.06 67 ASN A O 1
ATOM 566 N N . LYS A 1 68 ? -12.828 3.674 6.922 1.00 95.69 68 LYS A N 1
ATOM 567 C CA . LYS A 1 68 ? -12.034 4.714 6.244 1.00 95.69 68 LYS A CA 1
ATOM 568 C C . LYS A 1 68 ? -10.807 4.133 5.539 1.00 95.69 68 LYS A C 1
ATOM 570 O O . LYS A 1 68 ? -10.566 4.453 4.383 1.00 95.69 68 LYS A O 1
ATOM 575 N N . LYS A 1 69 ? -10.057 3.255 6.217 1.00 93.94 69 LYS A N 1
ATOM 576 C CA . LYS A 1 69 ? -8.892 2.577 5.624 1.00 93.94 69 LYS A CA 1
ATOM 577 C C . LYS A 1 69 ? -9.282 1.745 4.406 1.00 93.94 69 LYS A C 1
ATOM 579 O O . LYS A 1 69 ? -8.593 1.787 3.395 1.00 93.94 69 LYS A O 1
ATOM 584 N N . ARG A 1 70 ? -10.377 0.991 4.510 1.00 95.31 70 ARG A N 1
ATOM 585 C CA . ARG A 1 70 ? -10.867 0.139 3.425 1.00 95.31 70 ARG A CA 1
ATOM 586 C C . ARG A 1 70 ? -11.336 0.964 2.225 1.00 95.31 70 ARG A C 1
ATOM 588 O O . ARG A 1 70 ? -10.927 0.672 1.111 1.00 95.31 70 ARG A O 1
ATOM 595 N N . ASP A 1 71 ? -12.130 2.009 2.454 1.00 97.38 71 ASP A N 1
ATOM 596 C CA . ASP A 1 71 ? -12.586 2.938 1.408 1.00 97.38 71 ASP A CA 1
ATOM 597 C C . ASP A 1 71 ? -11.409 3.603 0.679 1.00 97.38 71 ASP A C 1
ATOM 599 O O . ASP A 1 71 ? -11.352 3.590 -0.547 1.00 97.38 71 ASP A O 1
ATOM 603 N N . TYR A 1 72 ? -10.425 4.097 1.435 1.00 96.25 72 TYR A N 1
ATOM 604 C CA . TYR A 1 72 ? -9.191 4.662 0.891 1.00 96.25 72 TYR A CA 1
ATOM 605 C C . TYR A 1 72 ? -8.461 3.676 -0.037 1.00 96.25 72 TYR A C 1
ATOM 607 O O . TYR A 1 72 ? -8.173 4.015 -1.183 1.00 96.25 72 TYR A O 1
ATOM 615 N N . LYS A 1 73 ? -8.246 2.429 0.409 1.00 96.56 73 LYS A N 1
ATOM 616 C CA . LYS A 1 73 ? -7.606 1.380 -0.406 1.00 96.56 73 LYS A CA 1
ATOM 617 C C . LYS A 1 73 ? -8.408 1.054 -1.668 1.00 96.56 73 LYS A C 1
ATOM 619 O O . LYS A 1 73 ? -7.821 0.963 -2.739 1.00 96.56 73 LYS A O 1
ATOM 624 N N . HIS A 1 74 ? -9.735 0.920 -1.570 1.00 98.00 74 HIS A N 1
ATOM 625 C CA . HIS A 1 74 ? -10.572 0.632 -2.741 1.00 98.00 74 HIS A CA 1
ATOM 626 C C . HIS A 1 74 ? -10.554 1.753 -3.776 1.00 98.00 74 HIS A C 1
ATOM 628 O O . HIS A 1 74 ? -10.601 1.442 -4.959 1.00 98.00 74 HIS A O 1
ATOM 634 N N . LYS A 1 75 ? -10.497 3.023 -3.362 1.00 98.25 75 LYS A N 1
ATOM 635 C CA . LYS A 1 75 ? -10.427 4.159 -4.293 1.00 98.25 75 LYS A CA 1
ATOM 636 C C . LYS A 1 75 ? -9.131 4.156 -5.093 1.00 98.25 75 LYS A C 1
ATOM 638 O O . LYS A 1 75 ? -9.169 4.327 -6.304 1.00 98.25 75 LYS A O 1
ATOM 643 N N . ILE A 1 76 ? -8.009 3.913 -4.419 1.00 97.94 76 ILE A N 1
ATOM 644 C CA . ILE A 1 76 ? -6.694 3.823 -5.063 1.00 97.94 76 ILE A CA 1
ATOM 645 C C . ILE A 1 76 ? -6.643 2.623 -6.004 1.00 97.94 76 ILE A C 1
ATOM 647 O O . ILE A 1 76 ? -6.228 2.751 -7.149 1.00 97.94 76 ILE A O 1
ATOM 651 N N . ALA A 1 77 ? -7.106 1.466 -5.532 1.00 98.25 77 ALA A N 1
ATOM 652 C CA . ALA A 1 77 ? -7.136 0.258 -6.338 1.00 98.25 77 ALA A CA 1
ATOM 653 C C . ALA A 1 77 ? -8.026 0.401 -7.575 1.00 98.25 77 ALA A C 1
ATOM 655 O O . ALA A 1 77 ? -7.617 0.015 -8.660 1.00 98.25 77 ALA A O 1
ATOM 656 N N . HIS A 1 78 ? -9.209 1.004 -7.423 1.00 98.50 78 HIS A N 1
ATOM 657 C CA . HIS A 1 78 ? -10.091 1.286 -8.549 1.00 98.50 78 HIS A CA 1
ATOM 658 C C . HIS A 1 78 ? -9.405 2.188 -9.574 1.00 98.50 78 HIS A C 1
ATOM 660 O O . HIS A 1 78 ? -9.477 1.894 -10.754 1.00 98.50 78 HIS A O 1
ATOM 666 N N . PHE A 1 79 ? -8.739 3.262 -9.139 1.0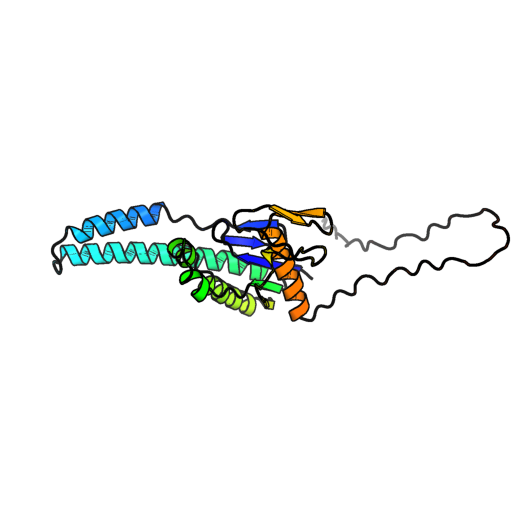0 98.25 79 PHE A N 1
ATOM 667 C CA . PHE A 1 79 ? -8.007 4.150 -10.043 1.00 98.25 79 PHE A CA 1
ATOM 668 C C . PHE A 1 79 ? -6.968 3.381 -10.872 1.00 98.25 79 PHE A C 1
ATOM 670 O O . PHE A 1 79 ? -7.032 3.394 -12.094 1.00 98.25 79 PHE A O 1
ATOM 677 N N . TYR A 1 80 ? -6.062 2.636 -10.233 1.00 98.31 80 TYR A N 1
ATOM 678 C CA . TYR A 1 80 ? -5.038 1.900 -10.982 1.00 98.31 80 TYR A CA 1
ATOM 679 C C . TYR A 1 80 ? -5.618 0.794 -11.872 1.00 98.31 80 TYR A C 1
ATOM 681 O O . TYR A 1 80 ? -5.123 0.581 -12.973 1.00 98.31 80 TYR A O 1
ATOM 689 N N . ALA A 1 81 ? -6.684 0.127 -11.429 1.00 98.12 81 ALA A N 1
ATOM 690 C CA . ALA A 1 81 ? -7.351 -0.916 -12.201 1.00 98.12 81 ALA A CA 1
ATOM 691 C C . ALA A 1 81 ? -8.213 -0.388 -13.359 1.00 98.12 81 ALA A C 1
ATOM 693 O O . ALA A 1 81 ? -8.655 -1.182 -14.176 1.00 98.12 81 ALA A O 1
ATOM 694 N N . THR A 1 82 ? -8.523 0.909 -13.430 1.00 97.69 82 THR A N 1
ATOM 695 C CA . THR A 1 82 ? -9.286 1.466 -14.562 1.00 97.69 82 THR A CA 1
ATOM 696 C C . THR A 1 82 ? -8.434 2.263 -15.529 1.00 97.69 82 THR A C 1
ATOM 698 O O . THR A 1 82 ? -8.784 2.330 -16.703 1.00 97.69 82 THR A O 1
ATOM 701 N N . GLU A 1 83 ? -7.352 2.874 -15.051 1.00 97.38 83 GLU A N 1
ATOM 702 C CA . GLU A 1 83 ? -6.497 3.716 -15.890 1.00 97.38 83 GLU A CA 1
ATOM 703 C C . GLU A 1 83 ? -5.430 2.923 -16.655 1.00 97.38 83 GLU A C 1
ATOM 705 O O . GLU A 1 83 ? -4.973 3.390 -17.690 1.00 97.38 83 GLU A O 1
ATOM 710 N N . TYR A 1 84 ? -5.035 1.739 -16.174 1.00 97.75 84 TYR A N 1
ATOM 711 C CA . TYR A 1 84 ? -3.905 0.989 -16.729 1.00 97.75 84 TYR A CA 1
ATOM 712 C C . TYR A 1 84 ? -4.295 -0.382 -17.274 1.00 97.75 84 TYR A C 1
ATOM 714 O O . TYR A 1 84 ? -5.165 -1.070 -16.736 1.00 97.75 84 TYR A O 1
ATOM 722 N N . ASP A 1 85 ? -3.553 -0.824 -18.291 1.00 96.38 85 ASP A N 1
ATOM 723 C CA . ASP A 1 85 ? -3.640 -2.176 -18.846 1.00 96.38 85 ASP A CA 1
ATOM 724 C C . ASP A 1 85 ? -2.924 -3.200 -17.950 1.00 96.38 85 ASP A C 1
ATOM 726 O O . ASP A 1 85 ? -3.314 -4.368 -17.891 1.00 96.38 85 ASP A O 1
ATOM 730 N N . ALA A 1 86 ? -1.865 -2.772 -17.250 1.00 97.31 86 ALA A N 1
ATOM 731 C CA . ALA A 1 86 ? -1.141 -3.598 -16.288 1.00 97.31 86 ALA A CA 1
ATOM 732 C C . ALA A 1 86 ? -0.616 -2.791 -15.093 1.00 97.31 86 ALA A C 1
ATOM 734 O O . ALA A 1 86 ? -0.072 -1.695 -15.252 1.00 97.31 86 ALA A O 1
ATOM 735 N N . VAL A 1 87 ? -0.730 -3.378 -13.905 1.00 98.12 87 VAL A N 1
ATOM 736 C CA . VAL A 1 87 ? -0.261 -2.831 -12.632 1.00 98.12 87 VAL A CA 1
ATOM 737 C C . VAL A 1 87 ? 0.708 -3.820 -11.993 1.00 98.12 87 VAL A C 1
ATOM 739 O O . VAL A 1 87 ? 0.393 -4.994 -11.795 1.00 98.12 87 VAL A O 1
ATOM 742 N N . PHE A 1 88 ? 1.887 -3.320 -11.645 1.00 97.88 88 PHE A N 1
ATOM 743 C CA . PHE A 1 88 ? 2.967 -4.083 -11.039 1.00 97.88 88 PHE A CA 1
ATOM 744 C C . PHE A 1 88 ? 3.201 -3.608 -9.615 1.00 97.88 88 PHE A C 1
ATOM 746 O O . PHE A 1 88 ? 3.295 -2.405 -9.368 1.00 97.88 88 PHE A O 1
ATOM 753 N N . VAL A 1 89 ? 3.323 -4.540 -8.678 1.00 96.06 89 VAL A N 1
ATOM 754 C CA . VAL A 1 89 ? 3.578 -4.224 -7.270 1.00 96.06 89 VAL A CA 1
ATOM 755 C C . VAL A 1 89 ? 4.668 -5.115 -6.708 1.00 96.06 89 VAL A C 1
ATOM 757 O O . VAL A 1 89 ? 4.865 -6.237 -7.158 1.00 96.06 89 VAL A O 1
ATOM 760 N N . GLU A 1 90 ? 5.376 -4.640 -5.695 1.00 91.06 90 GLU A N 1
ATOM 761 C CA . GLU A 1 90 ? 6.335 -5.472 -4.972 1.00 91.06 90 GLU A CA 1
ATOM 762 C C . GLU A 1 90 ? 5.646 -6.553 -4.120 1.00 91.06 90 GLU A C 1
ATOM 764 O O . GLU A 1 90 ? 4.734 -6.249 -3.339 1.00 91.06 90 GLU A O 1
ATOM 769 N N . ASP A 1 91 ? 6.146 -7.796 -4.174 1.00 85.88 91 ASP A N 1
ATOM 770 C CA . ASP A 1 91 ? 5.788 -8.849 -3.215 1.00 85.88 91 ASP A CA 1
ATOM 771 C C . ASP A 1 91 ? 6.479 -8.607 -1.865 1.00 85.88 91 ASP A C 1
ATOM 773 O O . ASP A 1 91 ? 7.455 -9.254 -1.469 1.00 85.88 91 ASP A O 1
ATOM 777 N N . LEU A 1 92 ? 5.987 -7.608 -1.136 1.00 79.19 92 LEU A N 1
ATOM 778 C CA . LEU A 1 92 ? 6.511 -7.290 0.181 1.00 79.19 92 LEU A CA 1
ATOM 779 C C . LEU A 1 92 ? 6.195 -8.423 1.162 1.00 79.19 92 LEU A C 1
ATOM 781 O O . LEU A 1 92 ? 5.030 -8.697 1.472 1.00 79.19 92 LEU A O 1
ATOM 785 N N . ASN A 1 93 ? 7.226 -9.005 1.779 1.00 73.25 93 ASN A N 1
ATOM 786 C CA . ASN A 1 93 ? 7.045 -9.893 2.926 1.00 73.25 93 ASN A CA 1
ATOM 787 C C . ASN A 1 93 ? 6.669 -9.075 4.176 1.00 73.25 93 ASN A C 1
ATOM 789 O O . ASN A 1 93 ? 7.487 -8.799 5.058 1.00 73.25 93 ASN A O 1
ATOM 793 N N . VAL A 1 94 ? 5.395 -8.676 4.248 1.00 68.50 94 VAL A N 1
ATOM 794 C CA . VAL A 1 94 ? 4.847 -7.821 5.312 1.00 68.50 94 VAL A CA 1
ATOM 795 C C . VAL A 1 94 ? 5.071 -8.442 6.690 1.00 68.50 94 VAL A C 1
ATOM 797 O O . VAL A 1 94 ? 5.349 -7.722 7.645 1.00 68.50 94 VAL A O 1
ATOM 800 N N . ARG A 1 95 ? 5.023 -9.775 6.803 1.00 62.50 95 ARG A N 1
ATOM 801 C CA . ARG A 1 95 ? 5.288 -10.478 8.062 1.00 62.50 95 ARG A CA 1
ATOM 802 C C . ARG A 1 95 ? 6.710 -10.221 8.560 1.00 62.50 95 ARG A C 1
ATOM 804 O O . ARG A 1 95 ? 6.875 -9.748 9.680 1.00 62.50 95 ARG A O 1
ATOM 811 N N . SER A 1 96 ? 7.711 -10.448 7.711 1.00 63.62 96 SER A N 1
ATOM 812 C CA . SER A 1 96 ? 9.116 -10.178 8.041 1.00 63.62 96 SER A CA 1
ATOM 813 C C . SER A 1 96 ? 9.342 -8.702 8.395 1.00 63.62 96 SER A C 1
ATOM 815 O O . SER A 1 96 ? 10.039 -8.381 9.360 1.00 63.62 96 SER A O 1
ATOM 817 N N . MET A 1 97 ? 8.677 -7.781 7.690 1.00 68.56 97 MET A N 1
ATOM 818 C CA . MET A 1 97 ? 8.777 -6.345 7.969 1.00 68.56 97 MET A CA 1
ATOM 819 C C . MET A 1 97 ? 8.177 -5.929 9.318 1.00 68.56 97 MET A C 1
ATOM 821 O O . MET A 1 97 ? 8.657 -4.957 9.913 1.00 68.56 97 MET A O 1
ATOM 825 N N . LEU A 1 98 ? 7.131 -6.622 9.782 1.00 65.75 98 LEU A N 1
ATOM 826 C CA . LEU A 1 98 ? 6.499 -6.404 11.087 1.00 65.75 98 LEU A CA 1
ATOM 827 C C . LEU A 1 98 ? 7.302 -7.010 12.241 1.00 65.75 98 LEU A C 1
ATOM 829 O O . LEU A 1 98 ? 7.276 -6.456 13.337 1.00 65.75 98 LEU A O 1
ATOM 833 N N . GLU A 1 99 ? 7.998 -8.120 11.990 1.00 64.19 99 GLU A N 1
ATOM 834 C CA . GLU A 1 99 ? 8.882 -8.794 12.951 1.00 64.19 99 GLU A CA 1
ATOM 835 C C . GLU A 1 99 ? 10.235 -8.068 13.112 1.00 64.19 99 GLU A C 1
ATOM 837 O O . GLU A 1 99 ? 10.898 -8.220 14.133 1.00 64.19 99 GLU A O 1
ATOM 842 N N . SER A 1 100 ? 10.628 -7.243 12.134 1.00 62.62 100 SER A N 1
ATOM 843 C CA . SER A 1 100 ? 11.862 -6.446 12.163 1.00 62.62 100 SER A CA 1
ATOM 844 C C . SER A 1 100 ? 11.777 -5.255 13.131 1.00 62.62 100 SER A C 1
ATOM 846 O O . SER A 1 100 ? 10.770 -4.539 13.152 1.00 62.62 100 SER A O 1
ATOM 848 N N . ASP A 1 101 ? 12.862 -4.982 13.865 1.00 52.00 101 ASP A N 1
ATOM 849 C CA . ASP A 1 101 ? 12.948 -3.880 14.831 1.00 52.00 101 ASP A CA 1
ATOM 850 C C . ASP A 1 101 ? 12.623 -2.507 14.207 1.00 52.00 101 ASP A C 1
ATOM 852 O O . ASP A 1 101 ? 13.127 -2.122 13.149 1.00 52.00 101 ASP A O 1
ATOM 856 N N . GLY A 1 102 ? 11.769 -1.741 14.896 1.00 60.91 102 GLY A N 1
ATOM 857 C CA . GLY A 1 102 ? 11.399 -0.369 14.537 1.00 60.91 102 GLY A CA 1
ATOM 858 C C . GLY A 1 102 ? 10.151 -0.226 13.648 1.00 60.91 102 GLY A C 1
ATOM 859 O O . GLY A 1 102 ? 9.975 -0.872 12.612 1.00 60.91 102 GLY A O 1
ATOM 860 N N . ASN A 1 103 ? 9.268 0.702 14.044 1.00 63.25 103 ASN A N 1
ATOM 861 C CA . ASN A 1 103 ? 8.083 1.149 13.296 1.00 63.25 103 ASN A CA 1
ATOM 862 C C . ASN A 1 103 ? 7.027 0.079 12.944 1.00 63.25 103 ASN A C 1
ATOM 864 O O . ASN A 1 103 ? 6.147 0.359 12.129 1.00 63.25 103 ASN A O 1
ATOM 868 N N . ALA A 1 104 ? 7.027 -1.091 13.594 1.00 63.50 104 ALA A N 1
ATOM 869 C CA . ALA A 1 104 ? 6.031 -2.154 13.385 1.00 63.50 104 ALA A CA 1
ATOM 870 C C . ALA A 1 104 ? 4.580 -1.646 13.460 1.00 63.50 104 ALA A C 1
ATOM 872 O O . ALA A 1 104 ? 3.747 -2.007 12.635 1.00 63.50 104 ALA A O 1
ATOM 873 N N . ARG A 1 105 ? 4.285 -0.722 14.386 1.00 62.72 105 ARG A N 1
ATOM 874 C CA . ARG A 1 105 ? 2.961 -0.089 14.494 1.00 62.72 105 ARG A CA 1
ATOM 875 C C . ARG A 1 105 ? 2.595 0.738 13.258 1.00 62.72 105 ARG A C 1
ATOM 877 O O . ARG A 1 105 ? 1.476 0.628 12.773 1.00 62.72 105 ARG A O 1
ATOM 884 N N . ASN A 1 106 ? 3.529 1.533 12.735 1.00 68.06 106 ASN A N 1
ATOM 885 C CA . ASN A 1 106 ? 3.308 2.320 11.520 1.00 68.06 106 ASN A CA 1
ATOM 886 C C . ASN A 1 106 ? 3.128 1.406 10.302 1.00 68.06 106 ASN A C 1
ATOM 888 O O . ASN A 1 106 ? 2.172 1.588 9.558 1.00 68.06 106 ASN A O 1
ATOM 892 N N . LYS A 1 107 ? 3.972 0.377 10.158 1.00 68.31 107 LYS A N 1
ATOM 893 C CA . LYS A 1 107 ? 3.894 -0.629 9.085 1.00 68.31 107 LYS A CA 1
ATOM 894 C C . LYS A 1 107 ? 2.563 -1.396 9.113 1.00 68.31 107 LYS A C 1
ATOM 896 O O . LYS A 1 107 ? 1.870 -1.485 8.103 1.00 68.31 107 LYS A O 1
ATOM 901 N N . ALA A 1 108 ? 2.151 -1.870 10.291 1.00 64.06 108 ALA A N 1
ATOM 902 C CA . ALA A 1 108 ? 0.879 -2.570 10.478 1.00 64.06 108 ALA A CA 1
ATOM 903 C C . ALA A 1 108 ? -0.320 -1.674 10.154 1.00 64.06 108 ALA A C 1
ATOM 905 O O . ALA A 1 108 ? -1.335 -2.129 9.633 1.00 64.06 108 ALA A O 1
ATOM 906 N N . GLU A 1 109 ? -0.223 -0.381 10.462 1.00 67.50 109 GLU A N 1
ATOM 907 C CA . GLU A 1 109 ? -1.311 0.550 10.204 1.00 67.50 109 GLU A CA 1
ATOM 908 C C . GLU A 1 109 ? -1.515 0.869 8.722 1.00 67.50 109 GLU A C 1
ATOM 910 O O . GLU A 1 109 ? -2.647 1.231 8.379 1.00 67.50 109 GLU A O 1
ATOM 915 N N . VAL A 1 110 ? -0.470 0.748 7.895 1.00 76.75 110 VAL A N 1
ATOM 916 C CA . VAL A 1 110 ? -0.519 0.965 6.442 1.00 76.75 110 VAL A CA 1
ATOM 917 C C . VAL A 1 110 ? -1.279 -0.176 5.753 1.00 76.75 110 VAL A C 1
ATOM 919 O O . VAL A 1 110 ? -2.224 0.063 4.999 1.00 76.75 110 VAL A O 1
ATOM 922 N N . GLY A 1 111 ? -0.961 -1.426 6.104 1.00 82.19 111 GLY A N 1
ATOM 923 C CA . GLY A 1 111 ? -1.703 -2.609 5.661 1.00 82.19 111 GLY A CA 1
ATOM 924 C C . GLY A 1 111 ? -1.581 -2.889 4.160 1.00 82.19 111 GLY A C 1
ATOM 925 O O . GLY A 1 111 ? -2.598 -2.989 3.470 1.00 82.19 111 GLY A O 1
ATOM 926 N N . TRP A 1 112 ? -0.347 -3.022 3.668 1.00 87.56 112 TRP A N 1
ATOM 927 C CA . TRP A 1 112 ? -0.045 -3.337 2.266 1.00 87.56 112 TRP A CA 1
ATOM 928 C C . TRP A 1 112 ? -0.656 -4.660 1.795 1.00 87.56 112 TRP A C 1
ATOM 930 O O . TRP A 1 112 ? -1.142 -4.727 0.674 1.00 87.56 112 TRP A O 1
ATOM 940 N N . SER A 1 113 ? -0.708 -5.688 2.652 1.00 88.12 113 SER A N 1
ATOM 941 C CA . SER A 1 113 ? -1.334 -6.974 2.307 1.00 88.12 113 SER A CA 1
ATOM 942 C C . SER A 1 113 ? -2.809 -6.824 1.931 1.00 88.12 113 SER A C 1
ATOM 944 O O . SER A 1 113 ? -3.217 -7.336 0.896 1.00 88.12 113 SER A O 1
ATOM 946 N N . ASP A 1 114 ? -3.600 -6.070 2.709 1.00 89.88 114 ASP A N 1
ATOM 947 C CA . ASP A 1 114 ? -5.004 -5.845 2.335 1.00 89.88 114 ASP A CA 1
ATOM 948 C C . ASP A 1 114 ? -5.110 -5.035 1.041 1.00 89.88 114 ASP A C 1
ATOM 950 O O . ASP A 1 114 ? -6.063 -5.201 0.291 1.00 89.88 114 ASP A O 1
ATOM 954 N N . PHE A 1 115 ? -4.180 -4.101 0.811 1.00 94.25 115 PHE A N 1
ATOM 955 C CA . PHE A 1 115 ? -4.208 -3.275 -0.392 1.00 94.25 115 PHE A CA 1
ATOM 956 C C . PHE A 1 115 ? -3.929 -4.103 -1.640 1.00 94.25 115 PHE A C 1
ATOM 958 O O . PHE A 1 115 ? -4.699 -3.985 -2.581 1.00 94.25 115 PHE A O 1
ATOM 965 N N . ARG A 1 116 ? -2.915 -4.976 -1.613 1.00 94.56 116 ARG A N 1
ATOM 966 C CA . ARG A 1 116 ? -2.624 -5.927 -2.696 1.00 94.56 116 ARG A CA 1
ATOM 967 C C . ARG A 1 116 ? -3.831 -6.797 -3.028 1.00 94.56 116 ARG A C 1
ATOM 969 O O . ARG A 1 116 ? -4.283 -6.777 -4.160 1.00 94.56 116 ARG A O 1
ATOM 976 N N . ALA A 1 117 ? -4.450 -7.420 -2.023 1.00 95.19 117 ALA A N 1
ATOM 977 C CA . ALA A 1 117 ? -5.652 -8.232 -2.233 1.00 95.19 117 ALA A CA 1
ATOM 978 C C . ALA A 1 117 ? -6.837 -7.426 -2.806 1.00 95.19 117 ALA A C 1
ATOM 980 O O . ALA A 1 117 ? -7.606 -7.920 -3.627 1.00 95.19 117 ALA A O 1
ATOM 981 N N . ILE A 1 118 ? -7.013 -6.173 -2.370 1.00 97.56 118 ILE A N 1
ATOM 982 C CA . ILE A 1 118 ? -8.040 -5.279 -2.923 1.00 97.56 118 ILE A CA 1
ATOM 983 C C . ILE A 1 118 ? -7.702 -4.876 -4.366 1.00 97.56 118 ILE A C 1
ATOM 985 O O . ILE A 1 118 ? -8.609 -4.798 -5.191 1.00 97.56 118 ILE A O 1
ATOM 989 N N . LEU A 1 119 ? -6.433 -4.589 -4.655 1.00 98.06 119 LEU A N 1
ATOM 990 C CA . LEU A 1 119 ? -5.942 -4.184 -5.968 1.00 98.06 119 LEU A CA 1
ATOM 991 C C . LEU A 1 119 ? -6.073 -5.318 -6.979 1.00 98.06 119 LEU A C 1
ATOM 993 O O . LEU A 1 119 ? -6.720 -5.105 -7.994 1.00 98.06 119 LEU A O 1
ATOM 997 N N . GLU A 1 120 ? -5.582 -6.512 -6.652 1.00 97.88 120 GLU A N 1
ATOM 998 C CA . GLU A 1 120 ? -5.753 -7.734 -7.447 1.00 97.88 120 GLU A CA 1
ATOM 999 C C . GLU A 1 120 ? -7.232 -7.955 -7.792 1.00 97.88 120 GLU A C 1
ATOM 1001 O O . GLU A 1 120 ? -7.593 -8.063 -8.959 1.00 97.88 120 GLU A O 1
ATOM 1006 N N . HIS A 1 121 ? -8.121 -7.871 -6.795 1.00 98.31 121 HIS A N 1
ATOM 1007 C CA . HIS A 1 121 ? -9.559 -8.017 -7.022 1.00 98.31 121 HIS A CA 1
ATOM 1008 C C . HIS A 1 121 ? -10.146 -6.971 -7.988 1.00 98.31 121 HIS A C 1
ATOM 1010 O O . HIS A 1 121 ? -11.039 -7.284 -8.779 1.00 98.31 121 HIS A O 1
ATOM 1016 N N . HIS A 1 122 ? -9.706 -5.712 -7.908 1.00 98.56 122 HIS A N 1
ATOM 1017 C CA . HIS A 1 122 ? -10.153 -4.681 -8.848 1.00 98.56 122 HIS A CA 1
ATOM 1018 C C . HIS A 1 122 ? -9.558 -4.904 -10.241 1.00 98.56 122 HIS A C 1
ATOM 1020 O O . HIS A 1 122 ? -10.292 -4.790 -11.218 1.00 98.56 122 HIS A O 1
ATOM 1026 N N . CYS A 1 123 ? -8.284 -5.277 -10.344 1.00 98.12 123 CYS A N 1
ATOM 1027 C CA . CYS A 1 123 ? -7.639 -5.611 -11.610 1.00 98.12 123 CYS A CA 1
ATOM 1028 C C . CYS A 1 123 ? -8.370 -6.761 -12.322 1.00 98.12 123 CYS A C 1
ATOM 1030 O O . CYS A 1 123 ? -8.789 -6.591 -13.468 1.00 98.12 123 CYS A O 1
ATOM 1032 N N . ASP A 1 124 ? -8.670 -7.852 -11.610 1.00 97.94 124 ASP A N 1
ATOM 1033 C CA . ASP A 1 124 ? -9.466 -8.978 -12.119 1.00 97.94 124 ASP A CA 1
ATOM 1034 C C . ASP A 1 124 ? -10.836 -8.533 -12.640 1.00 97.94 124 ASP A C 1
ATOM 1036 O O . ASP A 1 124 ? -11.305 -8.969 -13.693 1.00 97.94 124 ASP A O 1
ATOM 1040 N N . LYS A 1 125 ? -11.501 -7.641 -11.899 1.00 98.19 125 LYS A N 1
ATOM 1041 C CA . LYS A 1 125 ? -12.827 -7.130 -12.255 1.00 98.19 125 LYS A CA 1
ATOM 1042 C C . LYS A 1 125 ? -12.803 -6.257 -13.513 1.00 98.19 125 LYS A C 1
ATOM 1044 O O . LYS A 1 125 ? -13.792 -6.237 -14.248 1.00 98.19 125 LYS A O 1
ATOM 1049 N N . HIS A 1 126 ? -11.727 -5.507 -13.723 1.00 97.56 126 HIS A N 1
ATOM 1050 C CA . HIS A 1 126 ? -11.602 -4.533 -14.806 1.00 97.56 126 HIS A CA 1
ATOM 1051 C C . HIS A 1 126 ? -10.814 -5.057 -16.017 1.00 97.56 126 HIS A C 1
ATOM 1053 O O . HIS A 1 126 ? -10.801 -4.401 -17.055 1.00 97.56 126 HIS A O 1
ATOM 1059 N N . GLY A 1 127 ? -10.250 -6.268 -15.934 1.00 96.19 127 GLY A N 1
ATOM 1060 C CA . GLY A 1 127 ? -9.464 -6.873 -17.012 1.00 96.19 127 GLY A CA 1
ATOM 1061 C C . GLY A 1 127 ? -8.035 -6.334 -17.107 1.00 96.19 127 GLY A C 1
ATOM 1062 O O . GLY A 1 127 ? -7.387 -6.516 -18.133 1.00 96.19 127 GLY A O 1
ATOM 1063 N N . THR A 1 128 ? -7.553 -5.683 -16.050 1.00 97.06 128 THR A N 1
ATOM 1064 C CA . THR A 1 128 ? -6.182 -5.180 -15.928 1.00 97.06 128 THR A CA 1
ATOM 1065 C C . THR A 1 128 ? -5.276 -6.294 -15.430 1.00 97.06 128 THR A C 1
ATOM 1067 O O . THR A 1 128 ? -5.620 -7.013 -14.492 1.00 97.06 128 THR A O 1
ATOM 1070 N N . HIS A 1 129 ? -4.090 -6.430 -16.016 1.00 96.81 129 HIS A N 1
ATOM 1071 C CA . HIS A 1 129 ? -3.105 -7.390 -15.532 1.00 96.81 129 HIS A CA 1
ATOM 1072 C C . HIS A 1 129 ? -2.534 -6.945 -14.182 1.00 96.81 129 HIS A C 1
ATOM 1074 O O . HIS A 1 129 ? -2.084 -5.813 -14.038 1.00 96.81 129 HIS A O 1
ATOM 1080 N N . TYR A 1 130 ? -2.512 -7.849 -13.207 1.00 97.38 130 TYR A N 1
ATOM 1081 C CA . TYR A 1 130 ? -1.868 -7.646 -11.913 1.00 97.38 130 TYR A CA 1
ATOM 1082 C C . TYR A 1 130 ? -0.699 -8.618 -11.776 1.00 97.38 130 TYR A C 1
ATOM 1084 O O . TYR A 1 130 ? -0.880 -9.821 -11.969 1.00 97.38 130 TYR A O 1
ATOM 1092 N N . VAL A 1 131 ? 0.495 -8.108 -11.467 1.00 96.31 131 VAL A N 1
ATOM 1093 C CA . VAL A 1 131 ? 1.680 -8.948 -11.237 1.00 96.31 131 VAL A CA 1
ATOM 1094 C C . VAL A 1 131 ? 2.441 -8.462 -10.015 1.00 96.31 131 VAL A C 1
ATOM 1096 O O . VAL A 1 131 ? 2.741 -7.272 -9.876 1.00 96.31 131 VAL A O 1
ATOM 1099 N N . GLU A 1 132 ? 2.772 -9.408 -9.142 1.00 95.25 132 GLU A N 1
ATOM 1100 C CA . GLU A 1 132 ? 3.665 -9.175 -8.015 1.00 95.25 132 GLU A CA 1
ATOM 1101 C C . GLU A 1 132 ? 5.096 -9.537 -8.403 1.00 95.25 132 GLU A C 1
ATOM 1103 O O . GLU A 1 132 ? 5.354 -10.661 -8.820 1.00 95.25 132 GLU A O 1
ATOM 1108 N N . VAL A 1 133 ? 6.024 -8.597 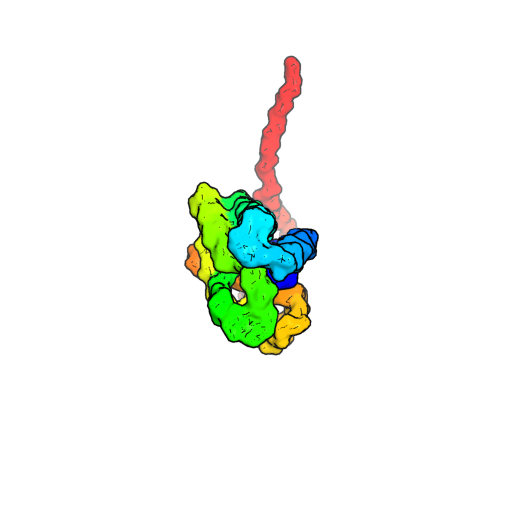-8.237 1.00 94.88 133 VAL A N 1
ATOM 1109 C CA . VAL A 1 133 ? 7.435 -8.778 -8.595 1.00 94.88 133 VAL A CA 1
ATOM 1110 C C . VAL A 1 133 ? 8.297 -8.950 -7.355 1.00 94.88 133 VAL A C 1
ATOM 1112 O O . VAL A 1 133 ? 7.982 -8.452 -6.270 1.00 94.88 133 VAL A O 1
ATOM 1115 N N . ASN A 1 134 ? 9.451 -9.594 -7.515 1.00 91.81 134 ASN A N 1
ATOM 1116 C CA . ASN A 1 134 ? 10.426 -9.707 -6.434 1.00 91.81 134 ASN A CA 1
ATOM 1117 C C . ASN A 1 134 ? 10.880 -8.303 -5.959 1.00 91.81 134 ASN A C 1
ATOM 1119 O O . ASN A 1 134 ? 11.394 -7.542 -6.782 1.00 91.81 134 ASN A O 1
ATOM 1123 N N . PRO A 1 135 ? 10.767 -7.955 -4.662 1.00 88.88 135 PRO A N 1
ATOM 1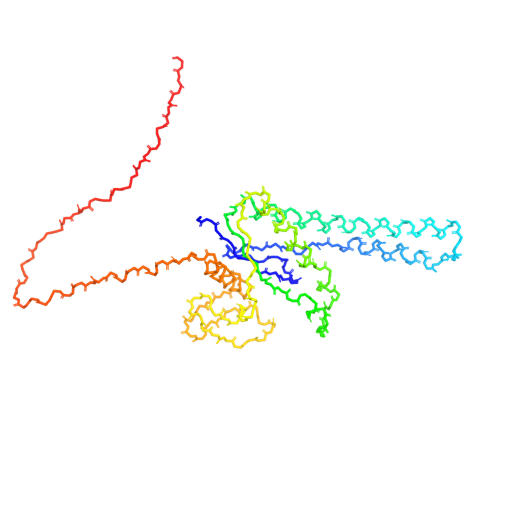124 C CA . PRO A 1 135 ? 11.205 -6.657 -4.129 1.00 88.88 135 PRO A CA 1
ATOM 1125 C C . PRO A 1 135 ? 12.724 -6.537 -3.934 1.00 88.88 135 PRO A C 1
ATOM 1127 O O . PRO A 1 135 ? 13.253 -5.460 -3.664 1.00 88.88 135 PRO A O 1
ATOM 1130 N N . SER A 1 136 ? 13.470 -7.642 -3.990 1.00 89.19 136 SER A N 1
ATOM 1131 C CA . SER A 1 136 ? 14.893 -7.636 -3.648 1.00 89.19 136 SER A CA 1
ATOM 1132 C C . SER A 1 136 ? 15.683 -6.737 -4.599 1.00 89.19 136 SER A C 1
ATOM 1134 O O . SER A 1 136 ? 15.695 -6.973 -5.804 1.00 89.19 136 SER A O 1
ATOM 1136 N N . GLY A 1 137 ? 16.360 -5.724 -4.058 1.00 87.44 137 GLY A N 1
ATOM 1137 C CA . GLY A 1 137 ? 17.236 -4.836 -4.828 1.00 87.44 137 GLY A CA 1
ATOM 1138 C C . GLY A 1 137 ? 16.535 -3.686 -5.558 1.00 87.44 137 GLY A C 1
ATOM 1139 O O . GLY A 1 137 ? 17.229 -2.783 -6.010 1.00 87.44 137 GLY A O 1
ATOM 1140 N N . THR A 1 138 ? 15.199 -3.617 -5.598 1.00 90.25 138 THR A N 1
ATOM 1141 C CA . THR A 1 138 ? 14.454 -2.574 -6.345 1.00 90.25 138 THR A CA 1
ATOM 1142 C C . THR A 1 138 ? 14.831 -1.150 -5.931 1.00 90.25 138 THR A C 1
ATOM 1144 O O . THR A 1 138 ? 14.964 -0.260 -6.765 1.00 90.25 138 THR A O 1
ATOM 1147 N N . THR A 1 139 ? 15.087 -0.921 -4.642 1.00 86.81 139 THR A N 1
ATOM 1148 C CA . THR A 1 139 ? 15.502 0.401 -4.143 1.00 86.81 139 THR A CA 1
ATOM 1149 C C . THR A 1 139 ? 17.003 0.690 -4.302 1.00 86.81 139 THR A C 1
ATOM 1151 O O . THR A 1 139 ? 17.422 1.829 -4.079 1.00 86.81 139 THR A O 1
ATOM 1154 N N . LYS A 1 140 ? 17.824 -0.310 -4.655 1.00 90.44 140 LYS A N 1
ATOM 1155 C CA . LYS A 1 140 ? 19.296 -0.222 -4.759 1.00 90.44 140 LYS A CA 1
ATOM 1156 C C . LYS A 1 140 ? 19.803 -0.218 -6.198 1.00 90.44 140 LYS A C 1
ATOM 1158 O O . LYS A 1 140 ? 20.776 0.478 -6.494 1.00 90.44 140 LYS A O 1
ATOM 1163 N N . GLU A 1 141 ? 19.151 -0.986 -7.058 1.00 94.62 141 GLU A N 1
ATOM 1164 C CA . GLU A 1 141 ? 19.416 -1.059 -8.488 1.00 94.62 141 GLU A CA 1
ATOM 1165 C C . GLU A 1 141 ? 19.000 0.247 -9.162 1.00 94.62 141 GLU A C 1
ATOM 1167 O O . GLU A 1 141 ? 17.969 0.843 -8.843 1.00 94.62 141 GLU A O 1
ATOM 1172 N N . CYS A 1 142 ? 19.824 0.725 -10.083 1.00 95.94 142 CYS A N 1
ATOM 1173 C CA . CYS A 1 142 ? 19.503 1.872 -10.914 1.00 95.94 142 CYS A CA 1
ATOM 1174 C C . CYS A 1 142 ? 18.532 1.468 -12.022 1.00 95.94 142 CYS A C 1
ATOM 1176 O O . CYS A 1 142 ? 18.861 0.596 -12.823 1.00 95.94 142 CYS A O 1
ATOM 1178 N N . ALA A 1 143 ? 17.386 2.142 -12.108 1.00 95.62 143 ALA A N 1
ATOM 1179 C CA . ALA A 1 143 ? 16.399 1.885 -13.155 1.00 95.62 143 ALA A CA 1
ATOM 1180 C C . ALA A 1 143 ? 16.930 2.145 -14.577 1.00 95.62 143 ALA A C 1
ATOM 1182 O O . ALA A 1 143 ? 16.471 1.513 -15.525 1.00 95.62 143 ALA A O 1
ATOM 1183 N N . GLU A 1 144 ? 17.921 3.030 -14.722 1.00 95.12 144 GLU A N 1
ATOM 1184 C CA . GLU A 1 144 ? 18.511 3.384 -16.018 1.00 95.12 144 GLU A CA 1
ATOM 1185 C C . GLU A 1 144 ? 19.542 2.348 -16.501 1.00 95.12 144 GLU A C 1
ATOM 1187 O O . GLU A 1 144 ? 19.523 1.922 -17.654 1.00 95.12 144 GLU A O 1
ATOM 1192 N N . CYS A 1 145 ? 20.465 1.924 -15.627 1.00 94.69 145 CYS A N 1
ATOM 1193 C CA . CYS A 1 145 ? 21.622 1.110 -16.033 1.00 94.69 145 CYS A CA 1
ATOM 1194 C C . CYS A 1 145 ? 21.735 -0.261 -15.348 1.00 94.69 145 CYS A C 1
ATOM 1196 O O . CYS A 1 145 ? 22.627 -1.037 -15.688 1.00 94.69 145 CYS A O 1
ATOM 1198 N N . GLY A 1 146 ? 20.873 -0.563 -14.376 1.00 93.62 146 GLY A N 1
ATOM 1199 C CA . GLY A 1 146 ? 20.874 -1.817 -13.616 1.00 93.62 146 GLY A CA 1
ATOM 1200 C C . GLY A 1 146 ? 21.995 -1.953 -12.581 1.00 93.62 146 GLY A C 1
ATOM 1201 O O . GLY A 1 146 ? 22.055 -2.965 -11.888 1.00 93.62 146 GLY A O 1
ATOM 1202 N N . ALA A 1 147 ? 22.889 -0.966 -12.445 1.00 94.00 147 ALA A N 1
ATOM 1203 C CA . ALA A 1 147 ? 23.953 -1.019 -11.446 1.00 94.00 147 ALA A CA 1
ATOM 1204 C C . ALA A 1 147 ? 23.378 -0.967 -10.024 1.00 94.00 147 ALA A C 1
ATOM 1206 O O . ALA A 1 147 ? 22.552 -0.106 -9.710 1.00 94.00 147 ALA A O 1
ATOM 1207 N N . GLU A 1 148 ? 23.837 -1.867 -9.156 1.00 93.31 148 GLU A N 1
ATOM 1208 C CA . GLU A 1 148 ? 23.461 -1.873 -7.746 1.00 93.31 148 GLU A CA 1
ATOM 1209 C C . GLU A 1 148 ? 24.359 -0.929 -6.939 1.00 93.31 148 GLU A C 1
ATOM 1211 O O . GLU A 1 148 ? 25.578 -0.879 -7.113 1.00 93.31 148 GLU A O 1
ATOM 1216 N N . SER A 1 149 ? 23.739 -0.177 -6.032 1.00 86.88 149 SER A N 1
ATOM 1217 C CA . SER A 1 149 ? 24.425 0.683 -5.074 1.00 86.88 149 SER A CA 1
ATOM 1218 C C . SER A 1 149 ? 23.874 0.433 -3.677 1.00 86.88 149 SER A C 1
ATOM 1220 O O . SER A 1 149 ? 22.672 0.565 -3.427 1.00 86.88 149 SER A O 1
ATOM 1222 N N . ASP A 1 150 ? 24.758 0.085 -2.744 1.00 86.00 150 ASP A N 1
ATOM 1223 C CA . ASP A 1 150 ? 24.386 0.023 -1.339 1.00 86.00 150 ASP A CA 1
ATOM 1224 C C . ASP A 1 150 ? 24.179 1.434 -0.797 1.00 86.00 150 ASP A C 1
ATOM 1226 O O . ASP A 1 150 ? 25.070 2.284 -0.839 1.00 86.00 150 ASP A O 1
ATOM 1230 N N . LYS A 1 151 ? 22.986 1.679 -0.257 1.00 83.88 151 LYS A N 1
ATOM 1231 C CA . LYS A 1 151 ? 22.649 2.943 0.392 1.00 83.88 151 LYS A CA 1
ATOM 1232 C C . LYS A 1 151 ? 21.752 2.734 1.605 1.00 83.88 151 LYS A C 1
ATOM 1234 O O . LYS A 1 151 ? 20.884 1.856 1.594 1.00 83.88 151 LYS A O 1
ATOM 1239 N N . PRO A 1 152 ? 21.940 3.535 2.662 1.00 84.25 152 PRO A N 1
ATOM 1240 C CA . PRO A 1 152 ? 21.098 3.449 3.841 1.00 84.25 152 PRO A CA 1
ATOM 1241 C C . PRO A 1 152 ? 19.653 3.901 3.602 1.00 84.25 152 PRO A C 1
ATOM 1243 O O . PRO A 1 152 ? 19.382 4.747 2.753 1.00 84.25 152 PRO A O 1
ATOM 1246 N N . LEU A 1 153 ? 18.725 3.418 4.437 1.00 81.19 153 LEU A N 1
ATOM 1247 C CA . LEU A 1 153 ? 17.288 3.701 4.301 1.00 81.19 153 LEU A CA 1
ATOM 1248 C C . LEU A 1 153 ? 16.909 5.189 4.394 1.00 81.19 153 LEU A C 1
ATOM 1250 O O . LEU A 1 153 ? 15.852 5.573 3.894 1.00 81.19 153 LEU A O 1
ATOM 1254 N N . TRP A 1 154 ? 17.720 6.011 5.065 1.00 83.31 154 TRP A N 1
ATOM 1255 C CA . TRP A 1 154 ? 17.460 7.446 5.230 1.00 83.31 154 TRP A CA 1
ATOM 1256 C C . TRP A 1 154 ? 17.844 8.280 4.006 1.00 83.31 154 TRP A C 1
ATOM 1258 O O . TRP A 1 154 ? 17.444 9.438 3.922 1.00 83.31 154 TRP A O 1
ATOM 1268 N N . VAL A 1 155 ? 18.605 7.715 3.067 1.00 87.62 155 VAL A N 1
ATOM 1269 C CA . VAL A 1 155 ? 18.921 8.379 1.803 1.00 87.62 155 VAL A CA 1
ATOM 1270 C C . VAL A 1 155 ? 17.687 8.280 0.907 1.00 87.62 155 VAL A C 1
ATOM 1272 O O . VAL A 1 155 ? 17.238 7.180 0.580 1.00 87.62 155 VAL A O 1
ATOM 1275 N N . ARG A 1 156 ? 17.097 9.434 0.580 1.00 90.69 156 ARG A N 1
ATOM 1276 C CA . ARG A 1 156 ? 15.858 9.548 -0.211 1.00 90.69 156 ARG A CA 1
ATOM 1277 C C . ARG A 1 156 ? 16.085 9.921 -1.666 1.00 90.69 156 ARG A C 1
ATOM 1279 O O . ARG A 1 156 ? 15.196 9.721 -2.475 1.00 90.69 156 ARG A O 1
ATOM 1286 N N . GLU A 1 157 ? 17.280 10.376 -1.997 1.00 92.06 157 GLU A N 1
ATOM 1287 C CA . GLU A 1 157 ? 17.698 10.601 -3.373 1.00 92.06 157 GLU A CA 1
ATOM 1288 C C . GLU A 1 157 ? 18.423 9.354 -3.898 1.00 92.06 157 GLU A C 1
ATOM 1290 O O . GLU A 1 157 ? 19.231 8.727 -3.206 1.00 92.06 157 GLU A O 1
ATOM 1295 N N . HIS A 1 158 ? 18.111 8.952 -5.120 1.00 92.94 158 HIS A N 1
ATOM 1296 C CA . HIS A 1 158 ? 18.895 8.009 -5.893 1.00 92.94 158 HIS A CA 1
ATOM 1297 C C . HIS A 1 158 ? 19.881 8.812 -6.735 1.00 92.94 158 HIS A C 1
ATOM 1299 O O . HIS A 1 158 ? 19.445 9.565 -7.590 1.00 92.94 158 HIS A O 1
ATOM 1305 N N . SER A 1 159 ? 21.183 8.605 -6.542 1.00 93.50 159 SER A N 1
ATOM 1306 C CA . SER A 1 159 ? 22.229 9.102 -7.443 1.00 93.50 159 SER A CA 1
ATOM 1307 C C . SER A 1 159 ? 23.105 7.916 -7.842 1.00 93.50 159 SER A C 1
ATOM 1309 O O . SER A 1 159 ? 23.702 7.254 -6.986 1.00 93.50 159 SER A O 1
ATOM 1311 N N . CYS A 1 160 ? 23.088 7.559 -9.127 1.00 94.12 160 CYS A N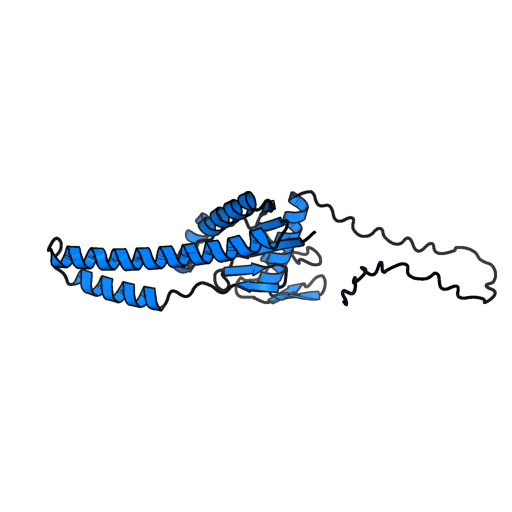 1
ATOM 1312 C CA . CYS A 1 160 ? 23.770 6.373 -9.629 1.00 94.12 160 CYS A CA 1
ATOM 1313 C C . CYS A 1 160 ? 25.246 6.679 -9.935 1.00 94.12 160 CYS A C 1
ATOM 1315 O O . CYS A 1 160 ? 25.523 7.425 -10.877 1.00 94.12 160 CYS A O 1
ATOM 1317 N N . PRO A 1 161 ? 26.217 6.040 -9.256 1.00 91.75 161 PRO A N 1
ATOM 1318 C CA . PRO A 1 161 ? 27.638 6.292 -9.506 1.00 91.75 161 PRO A CA 1
ATOM 1319 C C . PRO A 1 161 ? 28.124 5.754 -10.862 1.00 91.75 161 PRO A C 1
ATOM 1321 O O . PRO A 1 161 ? 29.198 6.132 -11.320 1.00 91.75 161 PRO A O 1
ATOM 132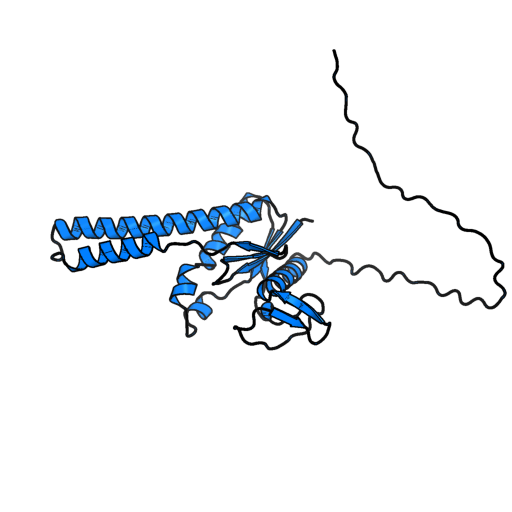4 N N . SER A 1 162 ? 27.364 4.855 -11.495 1.00 94.62 162 SER A N 1
ATOM 1325 C CA . SER A 1 162 ? 27.752 4.208 -12.753 1.00 94.62 162 SER A CA 1
ATOM 1326 C C . SER A 1 162 ? 27.318 4.984 -13.995 1.00 94.62 162 SER A C 1
ATOM 1328 O O . SER A 1 162 ? 28.061 5.007 -14.971 1.00 94.62 162 SER A O 1
ATOM 1330 N N . CYS A 1 163 ? 26.133 5.605 -13.976 1.00 95.69 163 CYS A N 1
ATOM 1331 C CA . CYS A 1 163 ? 25.583 6.321 -15.136 1.00 95.69 163 CYS A CA 1
ATOM 1332 C C . CYS A 1 163 ? 25.223 7.789 -14.868 1.00 95.69 163 CYS A C 1
ATOM 1334 O O . CYS A 1 163 ? 24.911 8.508 -15.811 1.00 95.69 163 CYS A O 1
ATOM 1336 N N . GLY A 1 164 ? 25.271 8.248 -13.613 1.00 93.38 164 GLY A N 1
ATOM 1337 C CA . GLY A 1 164 ? 24.919 9.619 -13.237 1.00 93.38 164 GLY A CA 1
ATOM 1338 C C . GLY A 1 164 ? 23.417 9.907 -13.188 1.00 93.38 164 GLY A C 1
ATOM 1339 O O . GLY A 1 164 ? 23.043 11.067 -13.083 1.00 93.38 164 GLY A O 1
ATOM 1340 N N . PHE A 1 165 ? 22.550 8.893 -13.279 1.00 94.50 165 PHE A N 1
ATOM 1341 C CA . PHE A 1 165 ? 21.102 9.071 -13.139 1.00 94.50 165 PHE A CA 1
ATOM 1342 C C . PHE A 1 165 ? 20.730 9.514 -11.719 1.00 94.50 165 PHE A C 1
ATOM 1344 O O . PHE A 1 165 ? 21.122 8.858 -10.747 1.00 94.50 165 PHE A O 1
ATOM 1351 N N . GLU A 1 166 ? 19.952 10.595 -11.616 1.00 95.31 166 GLU A N 1
ATOM 1352 C CA . GLU A 1 166 ? 19.512 11.186 -10.351 1.00 95.31 166 GLU A CA 1
ATOM 1353 C C . GLU A 1 166 ? 17.989 11.318 -10.294 1.00 95.31 166 GLU A C 1
ATOM 1355 O O . GLU A 1 166 ? 17.366 11.813 -11.232 1.00 95.31 166 GLU A O 1
ATOM 1360 N N . THR A 1 167 ? 17.380 10.856 -9.201 1.00 94.88 167 THR A N 1
ATOM 1361 C CA . THR A 1 167 ? 15.923 10.887 -9.007 1.00 94.88 167 THR A CA 1
ATOM 1362 C C . THR A 1 167 ? 15.537 10.642 -7.541 1.00 94.88 167 THR A C 1
ATOM 1364 O O . THR A 1 167 ? 16.394 10.390 -6.697 1.00 94.88 167 THR A O 1
ATOM 1367 N N . ASP A 1 168 ? 14.248 10.675 -7.213 1.00 94.12 168 ASP A N 1
ATOM 1368 C CA . ASP A 1 168 ? 13.740 10.187 -5.931 1.00 94.12 168 ASP A CA 1
ATOM 1369 C C . ASP A 1 168 ? 13.911 8.658 -5.815 1.00 94.12 168 ASP A C 1
ATOM 1371 O O . ASP A 1 168 ? 13.724 7.901 -6.772 1.00 94.12 168 ASP A O 1
ATOM 1375 N N . ARG A 1 169 ? 14.298 8.175 -4.631 1.00 92.81 169 ARG A N 1
ATOM 1376 C CA . ARG A 1 169 ? 14.555 6.751 -4.383 1.00 92.81 169 ARG A CA 1
ATOM 1377 C C . ARG A 1 169 ? 13.311 5.886 -4.576 1.00 92.81 169 ARG A C 1
ATOM 1379 O O . ARG A 1 169 ? 13.453 4.779 -5.101 1.00 92.81 169 ARG A O 1
ATOM 1386 N N . ASP A 1 170 ? 12.156 6.369 -4.139 1.00 93.31 170 ASP A N 1
ATOM 1387 C CA . ASP A 1 170 ? 10.884 5.658 -4.223 1.00 93.31 170 ASP A CA 1
ATOM 1388 C C . ASP A 1 170 ? 10.415 5.657 -5.702 1.00 93.31 170 ASP A C 1
ATOM 1390 O O . ASP A 1 170 ? 9.965 4.630 -6.212 1.00 93.31 170 ASP A O 1
ATOM 1394 N N . TRP A 1 171 ? 10.679 6.732 -6.468 1.00 95.88 171 TRP A N 1
ATOM 1395 C CA . TRP A 1 171 ? 10.453 6.729 -7.927 1.00 95.88 171 TRP A CA 1
ATOM 1396 C C . TRP A 1 171 ? 11.351 5.725 -8.667 1.00 95.88 171 TRP A C 1
ATOM 1398 O O . TRP A 1 171 ? 10.867 4.945 -9.488 1.00 95.88 171 TRP A O 1
ATOM 1408 N N . ASN A 1 172 ? 12.653 5.679 -8.356 1.00 95.81 172 ASN A N 1
ATOM 1409 C CA . ASN A 1 172 ? 13.558 4.671 -8.922 1.00 95.81 172 ASN A CA 1
ATOM 1410 C C . ASN A 1 172 ? 13.081 3.241 -8.618 1.00 95.81 172 ASN A C 1
ATOM 1412 O O . ASN A 1 172 ? 13.164 2.369 -9.482 1.00 95.81 172 ASN A O 1
ATOM 1416 N N . ALA A 1 173 ? 12.584 2.996 -7.403 1.00 94.81 173 ALA A N 1
ATOM 1417 C CA . ALA A 1 173 ? 12.013 1.704 -7.039 1.00 94.81 173 ALA A CA 1
ATOM 1418 C C . ALA A 1 173 ? 10.783 1.377 -7.899 1.00 94.81 173 ALA A C 1
ATOM 1420 O O . ALA A 1 173 ? 10.743 0.309 -8.507 1.00 94.81 173 ALA A O 1
ATOM 1421 N N . ALA A 1 174 ? 9.848 2.318 -8.057 1.00 96.94 174 ALA A N 1
ATOM 1422 C CA . ALA A 1 174 ? 8.664 2.144 -8.897 1.00 96.94 174 ALA A CA 1
ATOM 1423 C C . ALA A 1 174 ? 9.008 1.856 -10.375 1.00 96.94 174 ALA A C 1
ATOM 1425 O O . ALA A 1 174 ? 8.373 1.013 -11.016 1.00 96.94 174 ALA A O 1
ATOM 1426 N N . LEU A 1 175 ? 10.052 2.495 -10.917 1.00 97.19 175 LEU A N 1
ATOM 1427 C CA . LEU A 1 175 ? 10.567 2.210 -12.263 1.00 97.19 175 LEU A CA 1
ATOM 1428 C C . LEU A 1 175 ? 11.138 0.787 -12.374 1.00 97.19 175 LEU A C 1
ATOM 1430 O O . LEU A 1 175 ? 10.843 0.077 -13.339 1.00 97.19 175 LEU A O 1
ATOM 1434 N N . ASN A 1 176 ? 11.898 0.334 -11.374 1.00 96.94 176 ASN A N 1
ATOM 1435 C CA . ASN A 1 176 ? 12.395 -1.042 -11.322 1.00 96.94 176 ASN A CA 1
ATOM 1436 C C . ASN A 1 176 ? 11.256 -2.063 -11.221 1.00 96.94 176 ASN A C 1
ATOM 1438 O O . ASN A 1 176 ? 11.291 -3.086 -11.904 1.00 96.94 176 ASN A O 1
ATOM 1442 N N . VAL A 1 177 ? 10.226 -1.772 -10.423 1.00 97.06 177 VAL A N 1
ATOM 1443 C CA . VAL A 1 177 ? 9.020 -2.603 -10.306 1.00 97.06 177 VAL A CA 1
ATOM 1444 C C . VAL A 1 177 ? 8.323 -2.739 -11.658 1.00 97.06 177 VAL A C 1
ATOM 1446 O O . VAL A 1 177 ? 8.027 -3.857 -12.079 1.00 97.06 177 VAL A O 1
ATOM 1449 N N . LYS A 1 178 ? 8.141 -1.628 -12.386 1.00 96.94 178 LYS A N 1
ATOM 1450 C CA . LYS A 1 178 ? 7.573 -1.637 -13.743 1.00 96.94 178 LYS A CA 1
ATOM 1451 C C . LYS A 1 178 ? 8.411 -2.474 -14.710 1.00 96.94 178 LYS A C 1
ATOM 1453 O O . LYS A 1 178 ? 7.869 -3.321 -15.414 1.00 96.94 178 LYS A O 1
ATOM 1458 N N . SER A 1 179 ? 9.729 -2.279 -14.713 1.00 95.56 179 SER A N 1
ATOM 1459 C CA . SER A 1 179 ? 10.661 -3.018 -15.578 1.00 95.56 179 SER A CA 1
ATOM 1460 C C . SER A 1 179 ? 10.619 -4.536 -15.336 1.00 95.56 179 SER A C 1
ATOM 1462 O O . SER A 1 179 ? 10.525 -5.331 -16.280 1.00 95.56 179 SER A O 1
ATOM 1464 N N . ARG A 1 180 ? 10.612 -4.956 -14.064 1.00 95.31 180 ARG A N 1
ATOM 1465 C CA . ARG A 1 180 ? 10.488 -6.370 -13.676 1.00 95.31 180 ARG A CA 1
ATOM 1466 C C . ARG A 1 180 ? 9.129 -6.943 -14.066 1.00 95.31 180 ARG A C 1
ATOM 1468 O O . ARG A 1 180 ? 9.077 -8.012 -14.664 1.00 95.31 180 ARG A O 1
ATOM 1475 N N . GLY A 1 181 ? 8.054 -6.203 -13.814 1.00 95.38 181 GLY A N 1
ATOM 1476 C CA . GLY A 1 181 ? 6.696 -6.641 -14.123 1.00 95.38 181 GLY A CA 1
ATOM 1477 C C . GLY A 1 181 ? 6.460 -6.844 -15.619 1.00 95.38 181 GLY A C 1
ATOM 1478 O O . GLY A 1 181 ? 5.887 -7.852 -16.027 1.00 95.38 181 GLY A O 1
ATOM 1479 N N . LEU A 1 182 ? 6.987 -5.948 -16.458 1.00 94.56 182 LEU A N 1
ATOM 1480 C CA . LEU A 1 182 ? 6.968 -6.113 -17.916 1.00 94.56 182 LEU A CA 1
ATOM 1481 C C . LEU A 1 182 ? 7.725 -7.368 -18.363 1.00 94.56 182 LEU A C 1
ATOM 1483 O O . LEU A 1 182 ? 7.251 -8.099 -19.236 1.00 94.56 182 LEU A O 1
ATOM 1487 N N . SER A 1 183 ? 8.875 -7.635 -17.741 1.00 92.75 183 SER A N 1
ATOM 1488 C CA . SER A 1 183 ? 9.672 -8.831 -18.022 1.00 92.75 183 SER A CA 1
ATOM 1489 C C . SER A 1 183 ? 8.916 -10.113 -17.655 1.00 92.75 183 SER A C 1
ATOM 1491 O O . SER A 1 183 ? 8.915 -11.064 -18.435 1.00 92.75 183 SER A O 1
ATOM 1493 N N . GLU A 1 184 ? 8.230 -10.132 -16.508 1.00 91.81 184 GLU A N 1
ATOM 1494 C CA . GLU A 1 184 ? 7.416 -11.269 -16.056 1.00 91.81 184 GLU A CA 1
ATOM 1495 C C . GLU A 1 184 ? 6.164 -11.489 -16.917 1.00 91.81 184 GLU A C 1
ATOM 1497 O O . GLU A 1 184 ? 5.826 -12.633 -17.222 1.00 91.81 184 GLU A O 1
ATOM 1502 N N . LEU A 1 185 ? 5.524 -10.416 -17.399 1.00 88.44 185 LEU A N 1
ATOM 1503 C CA . LEU A 1 185 ? 4.432 -10.505 -18.377 1.00 88.44 185 LEU A CA 1
ATOM 1504 C C . LEU A 1 185 ? 4.884 -10.992 -19.765 1.00 88.44 185 LEU A C 1
ATOM 1506 O O . LEU A 1 185 ? 4.047 -11.211 -20.641 1.00 88.44 185 LEU A O 1
ATOM 1510 N N . GLY A 1 186 ? 6.190 -11.155 -19.996 1.00 83.06 186 GLY A N 1
ATOM 1511 C CA . GLY A 1 186 ? 6.736 -11.561 -21.290 1.00 83.06 186 GLY A CA 1
ATOM 1512 C C . GLY A 1 186 ? 6.728 -10.443 -22.335 1.00 83.06 186 GLY A C 1
ATOM 1513 O O . GLY A 1 186 ? 6.886 -10.712 -23.529 1.00 83.06 186 GLY A O 1
ATOM 1514 N N . VAL A 1 187 ? 6.568 -9.186 -21.911 1.00 73.94 187 VAL A N 1
ATOM 1515 C CA . VAL A 1 187 ? 6.671 -8.021 -22.791 1.00 73.94 187 VAL A CA 1
ATOM 1516 C C . VAL A 1 187 ? 8.151 -7.710 -22.990 1.00 73.94 187 VAL A C 1
ATOM 1518 O O . VAL A 1 187 ? 8.773 -6.968 -22.234 1.00 73.94 187 VAL A O 1
ATOM 1521 N N . VAL A 1 188 ? 8.744 -8.292 -24.032 1.00 55.69 188 VAL A N 1
ATOM 1522 C CA . VAL A 1 188 ? 10.104 -7.944 -24.447 1.00 55.69 188 VAL A CA 1
ATOM 1523 C C . VAL A 1 188 ? 10.027 -6.666 -25.272 1.00 55.69 188 VAL A C 1
ATOM 1525 O O . VAL A 1 188 ? 9.630 -6.690 -26.437 1.00 55.69 188 VAL A O 1
ATOM 1528 N N . HIS A 1 189 ? 10.430 -5.533 -24.698 1.00 53.50 189 HIS A N 1
ATOM 1529 C CA . HIS A 1 189 ? 10.780 -4.387 -25.526 1.00 53.50 189 HIS A CA 1
ATOM 1530 C C . HIS A 1 189 ? 11.980 -4.792 -26.376 1.00 53.50 189 HIS A C 1
ATOM 1532 O O . HIS A 1 189 ? 13.069 -5.044 -25.855 1.00 53.50 189 HIS A O 1
ATOM 1538 N N . SER A 1 190 ? 11.790 -4.882 -27.693 1.00 51.69 190 SER A N 1
ATOM 1539 C CA . SER A 1 190 ? 12.918 -4.918 -28.612 1.00 51.69 190 SER A CA 1
ATOM 1540 C C . SER A 1 190 ? 13.732 -3.658 -28.334 1.00 51.69 190 SER A C 1
ATOM 1542 O O . SER A 1 190 ? 13.298 -2.562 -28.695 1.00 51.69 190 SER A O 1
ATOM 1544 N N . LYS A 1 191 ? 14.878 -3.792 -27.648 1.00 48.69 191 LYS A N 1
ATOM 1545 C CA . LYS A 1 191 ? 15.886 -2.728 -27.612 1.00 48.69 191 LYS A CA 1
ATOM 1546 C C . LYS A 1 191 ? 16.063 -2.309 -29.062 1.00 48.69 191 LYS A C 1
ATOM 1548 O O . LYS A 1 191 ? 16.340 -3.183 -29.886 1.00 48.69 191 LYS A O 1
ATOM 1553 N N . GLY A 1 192 ? 15.763 -1.042 -29.360 1.00 49.00 192 GLY A N 1
ATOM 1554 C CA . GLY A 1 192 ? 15.720 -0.531 -30.726 1.00 49.00 192 GLY A CA 1
ATOM 1555 C C . GLY A 1 192 ? 16.898 -1.095 -31.498 1.00 49.00 192 GLY A C 1
ATOM 1556 O O . GLY A 1 192 ? 18.030 -1.036 -31.011 1.00 49.00 192 GLY A O 1
ATOM 1557 N N . THR A 1 193 ? 16.614 -1.747 -32.626 1.00 44.72 193 THR A N 1
ATOM 1558 C CA . THR A 1 193 ? 17.652 -2.291 -33.498 1.00 44.72 193 THR A CA 1
ATOM 1559 C C . THR A 1 193 ? 18.700 -1.194 -33.659 1.00 44.72 193 THR A C 1
ATOM 1561 O O . THR A 1 193 ? 18.306 -0.067 -33.981 1.00 44.72 193 THR A O 1
ATOM 1564 N N . PRO A 1 194 ? 19.993 -1.449 -33.380 1.00 45.88 194 PRO A N 1
ATOM 1565 C CA . PRO A 1 194 ? 21.011 -0.457 -33.667 1.00 45.88 194 PRO A CA 1
ATOM 1566 C C . PRO A 1 194 ? 20.806 -0.083 -35.127 1.00 45.88 194 PRO A C 1
ATOM 1568 O O . PRO A 1 194 ? 20.767 -0.969 -35.981 1.00 45.88 194 PRO A O 1
ATOM 1571 N N . VAL A 1 195 ? 20.579 1.198 -35.413 1.00 52.62 195 VAL A N 1
ATOM 1572 C CA . VAL A 1 195 ? 20.616 1.657 -36.795 1.00 52.62 195 VAL A CA 1
ATOM 1573 C C . VAL A 1 195 ? 22.042 1.378 -37.239 1.00 52.62 195 VAL A C 1
ATOM 1575 O O . VAL A 1 195 ? 22.967 2.087 -36.838 1.00 52.62 195 VAL A O 1
ATOM 1578 N N . GLU A 1 196 ? 22.238 0.288 -37.980 1.00 49.50 196 GLU A N 1
ATOM 1579 C CA . GLU A 1 196 ? 23.503 -0.005 -38.627 1.00 49.50 196 GLU A CA 1
ATOM 1580 C C . GLU A 1 196 ? 23.759 1.151 -39.587 1.00 49.50 196 GLU A C 1
ATOM 1582 O O . GLU A 1 196 ? 23.231 1.217 -40.697 1.00 49.50 196 GLU A O 1
ATOM 1587 N N . TH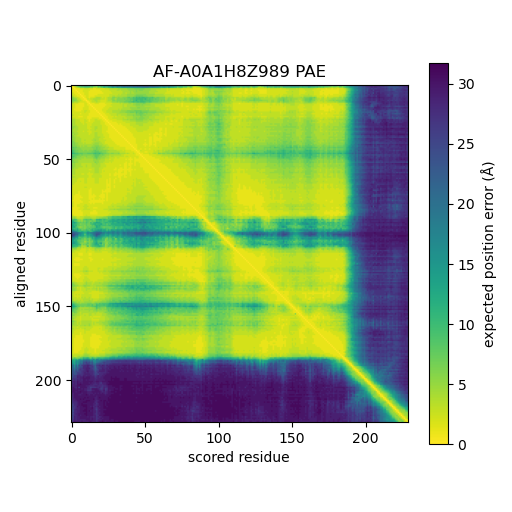R A 1 197 ? 24.531 2.130 -39.125 1.00 55.28 197 THR A N 1
ATOM 1588 C CA . THR A 1 197 ? 25.054 3.165 -40.000 1.00 55.28 197 THR A CA 1
ATOM 1589 C C . THR A 1 197 ? 26.121 2.477 -40.829 1.00 55.28 197 THR A C 1
ATOM 1591 O O . THR A 1 197 ? 27.264 2.325 -40.393 1.00 55.28 197 THR A O 1
ATOM 1594 N N . ALA A 1 198 ? 25.723 1.995 -42.005 1.00 48.06 198 ALA A N 1
ATOM 1595 C CA . ALA A 1 198 ? 26.648 1.494 -43.002 1.00 48.06 198 ALA A CA 1
ATOM 1596 C C . ALA A 1 198 ? 27.664 2.605 -43.298 1.00 48.06 198 ALA A C 1
ATOM 1598 O O . ALA A 1 198 ? 27.351 3.624 -43.913 1.00 48.06 198 ALA A O 1
ATOM 1599 N N . THR A 1 199 ? 28.888 2.430 -42.807 1.00 47.31 199 THR A N 1
ATOM 1600 C CA . THR A 1 199 ? 30.009 3.274 -43.202 1.00 47.31 199 THR A CA 1
ATOM 1601 C C . THR A 1 199 ? 30.390 2.846 -44.611 1.00 47.31 199 THR A C 1
ATOM 1603 O O . THR A 1 199 ? 30.905 1.745 -44.802 1.00 47.31 199 THR A O 1
ATOM 1606 N N . SER A 1 200 ? 30.110 3.692 -45.603 1.00 46.22 200 SER A N 1
ATOM 1607 C CA . SER A 1 200 ? 30.554 3.476 -46.980 1.00 46.22 200 SER A CA 1
ATOM 1608 C C . SER A 1 200 ? 32.081 3.435 -47.024 1.00 46.22 200 SER A C 1
ATOM 1610 O O . SER A 1 200 ? 32.747 4.469 -46.988 1.00 46.22 200 SER A O 1
ATOM 1612 N N . ALA A 1 201 ? 32.646 2.234 -47.111 1.00 49.00 201 ALA A N 1
ATOM 1613 C CA . ALA A 1 201 ? 34.025 2.037 -47.521 1.00 49.00 201 ALA A CA 1
ATOM 1614 C C . ALA A 1 201 ? 34.084 2.122 -49.050 1.00 49.00 201 ALA A C 1
ATOM 1616 O O . ALA A 1 201 ? 34.139 1.103 -49.728 1.00 49.00 201 ALA A O 1
ATOM 1617 N N . ASP A 1 202 ? 34.056 3.341 -49.590 1.00 43.62 202 ASP A N 1
ATOM 1618 C CA . ASP A 1 202 ? 34.410 3.560 -50.990 1.00 43.62 202 ASP A CA 1
ATOM 1619 C C . ASP A 1 202 ? 35.359 4.747 -51.123 1.00 43.62 202 ASP A C 1
ATOM 1621 O O . ASP A 1 202 ? 35.025 5.919 -50.934 1.00 43.62 202 ASP A O 1
ATOM 1625 N N . THR A 1 203 ? 36.611 4.415 -51.422 1.00 54.88 203 THR A N 1
ATOM 1626 C CA . THR A 1 203 ? 37.652 5.376 -51.756 1.00 54.88 203 THR A CA 1
ATOM 1627 C C . THR A 1 203 ? 37.486 5.732 -53.228 1.00 54.88 203 THR A C 1
ATOM 1629 O O . THR A 1 203 ? 38.034 5.039 -54.079 1.00 54.88 203 THR A O 1
ATOM 1632 N N . ARG A 1 204 ? 36.737 6.799 -53.539 1.00 52.31 204 ARG A N 1
ATOM 1633 C CA . ARG A 1 204 ? 36.965 7.697 -54.695 1.00 52.31 204 ARG A CA 1
ATOM 1634 C C . ARG A 1 204 ? 35.888 8.786 -54.775 1.00 52.31 204 ARG A C 1
ATOM 1636 O O . ARG A 1 204 ? 34.748 8.511 -55.109 1.00 52.31 204 ARG A O 1
ATOM 1643 N N . SER A 1 205 ? 36.324 10.022 -54.509 1.00 54.28 205 SER A N 1
ATOM 1644 C CA . SER A 1 205 ? 35.731 11.316 -54.904 1.00 54.28 205 SER A CA 1
ATOM 1645 C C . SER A 1 205 ? 34.226 11.530 -54.685 1.00 54.28 205 SER A C 1
ATOM 1647 O O . SER A 1 205 ? 33.393 10.997 -55.411 1.00 54.28 205 SER A O 1
ATOM 1649 N N . VAL A 1 206 ? 33.884 12.450 -53.782 1.00 36.91 206 VAL A N 1
ATOM 1650 C CA . VAL A 1 206 ? 32.512 12.953 -53.616 1.00 36.91 206 VAL A CA 1
ATOM 1651 C C . VAL A 1 206 ? 32.309 14.193 -54.493 1.00 36.91 206 VAL A C 1
ATOM 1653 O O . VAL A 1 206 ? 32.992 15.201 -54.311 1.00 36.91 206 VAL A O 1
ATOM 1656 N N . SER A 1 207 ? 31.359 14.141 -55.429 1.00 47.59 207 SER A N 1
ATOM 1657 C CA . SER A 1 207 ? 30.760 15.339 -56.031 1.00 47.59 207 SER A CA 1
ATOM 1658 C C . SER A 1 207 ? 29.570 15.782 -55.181 1.00 47.59 207 SER A C 1
ATOM 1660 O O . SER A 1 207 ? 28.712 14.975 -54.836 1.00 47.59 207 SER A O 1
ATOM 1662 N N . ALA A 1 208 ? 29.524 17.068 -54.832 1.00 47.47 208 ALA A N 1
ATOM 1663 C CA . ALA A 1 208 ? 28.440 17.649 -54.049 1.00 47.47 208 ALA A CA 1
ATOM 1664 C C . ALA A 1 208 ? 27.168 17.807 -54.893 1.00 47.47 208 ALA A C 1
ATOM 1666 O O . ALA A 1 208 ? 27.228 18.445 -55.944 1.00 47.47 208 ALA A O 1
ATOM 1667 N N . SER A 1 209 ? 26.047 17.247 -54.415 1.00 40.12 209 SER A N 1
ATOM 1668 C CA . SER A 1 209 ? 24.621 17.558 -54.702 1.00 40.12 209 SER A CA 1
ATOM 1669 C C . SER A 1 209 ? 23.795 16.317 -54.317 1.00 40.12 209 SER A C 1
ATOM 1671 O O . SER A 1 209 ? 24.232 15.213 -54.601 1.00 40.12 209 SER A O 1
ATOM 1673 N N . ARG A 1 210 ? 22.608 16.332 -53.704 1.00 40.56 210 ARG A N 1
ATOM 1674 C CA . ARG A 1 210 ? 21.537 17.319 -53.502 1.00 40.56 210 ARG A CA 1
ATOM 1675 C C . ARG A 1 210 ? 20.619 16.730 -52.412 1.00 40.56 210 ARG A C 1
ATOM 1677 O O . ARG A 1 210 ? 20.388 15.525 -52.416 1.00 40.56 210 ARG A O 1
ATOM 1684 N N . VAL A 1 211 ? 20.092 17.557 -51.510 1.00 42.53 211 VAL A N 1
ATOM 1685 C CA . VAL A 1 211 ? 19.092 17.143 -50.506 1.00 42.53 211 VAL A CA 1
ATOM 1686 C C . VAL A 1 211 ? 17.789 16.767 -51.217 1.00 42.53 211 VAL A C 1
ATOM 1688 O O . VAL A 1 211 ? 17.284 17.547 -52.028 1.00 42.53 211 VAL A O 1
ATOM 1691 N N . VAL A 1 212 ? 17.249 15.585 -50.919 1.00 46.69 212 VAL A N 1
ATOM 1692 C CA . VAL A 1 212 ? 15.875 15.204 -51.263 1.00 46.69 212 VAL A CA 1
ATOM 1693 C C . VAL A 1 212 ? 15.153 14.976 -49.943 1.00 46.69 212 VAL A C 1
ATOM 1695 O O . VAL A 1 212 ? 15.429 14.007 -49.242 1.00 46.69 212 VAL A O 1
ATOM 1698 N N . GLU A 1 213 ? 14.269 15.903 -49.583 1.00 50.31 213 GLU A N 1
ATOM 1699 C CA . GLU A 1 213 ? 13.316 15.702 -48.495 1.00 50.31 213 GLU A CA 1
ATOM 1700 C C . GLU A 1 213 ? 12.327 14.610 -48.909 1.00 50.31 213 GLU A C 1
ATOM 1702 O O . GLU A 1 213 ? 11.474 14.813 -49.773 1.00 50.31 213 GLU A O 1
ATOM 1707 N N . THR A 1 214 ? 12.429 13.435 -48.297 1.00 42.16 214 THR A N 1
ATOM 1708 C CA . THR A 1 214 ? 11.329 12.471 -48.288 1.00 42.16 214 THR A CA 1
ATOM 1709 C C . THR A 1 214 ? 10.421 12.808 -47.119 1.00 42.16 214 THR A C 1
ATOM 1711 O O . THR A 1 214 ? 10.807 12.678 -45.958 1.00 42.16 214 THR A O 1
ATOM 1714 N N . GLY A 1 215 ? 9.236 13.309 -47.465 1.00 37.56 215 GLY A N 1
ATOM 1715 C CA . GLY A 1 215 ? 8.231 13.809 -46.542 1.00 37.56 215 GLY A CA 1
ATOM 1716 C C . GLY A 1 215 ? 7.813 12.806 -45.470 1.00 37.56 215 GLY A C 1
ATOM 1717 O O . GLY A 1 215 ? 7.669 11.608 -45.709 1.00 37.56 215 GLY A O 1
ATOM 1718 N N . SER A 1 216 ? 7.581 13.361 -44.285 1.00 42.50 216 SER A N 1
ATOM 1719 C CA . SER A 1 216 ? 6.885 12.733 -43.168 1.00 42.50 216 SER A CA 1
ATOM 1720 C C . SER A 1 216 ? 5.446 12.391 -43.570 1.00 42.50 216 SER A C 1
ATOM 1722 O O . SER A 1 216 ? 4.692 13.271 -43.984 1.00 42.50 216 SER A O 1
ATOM 1724 N N . SER A 1 217 ? 5.047 11.125 -43.442 1.00 46.62 217 SER A N 1
ATOM 1725 C CA . SER A 1 217 ? 3.653 10.700 -43.592 1.00 46.62 217 SER A CA 1
ATOM 1726 C C . SER A 1 217 ? 3.027 10.431 -42.223 1.00 46.62 217 SER A C 1
ATOM 1728 O O . SER A 1 217 ? 2.840 9.283 -41.826 1.00 46.62 217 SER A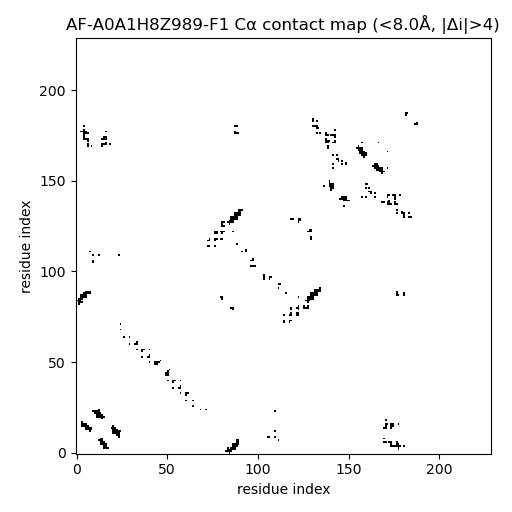 O 1
ATOM 1730 N N . VAL A 1 218 ? 2.693 11.495 -41.498 1.00 38.16 218 VAL A N 1
ATOM 1731 C CA . VAL A 1 218 ? 1.765 11.461 -40.358 1.00 38.16 218 VAL A CA 1
ATOM 1732 C C . VAL A 1 218 ? 0.996 12.781 -40.455 1.00 38.16 218 VAL A C 1
ATOM 1734 O O . VAL A 1 218 ? 1.605 13.840 -40.416 1.00 38.16 218 VAL A O 1
ATOM 1737 N N . LEU A 1 219 ? -0.288 12.801 -40.815 1.00 37.75 219 LEU A N 1
ATOM 1738 C CA . LEU A 1 219 ? -1.418 12.658 -39.897 1.00 37.75 219 LEU A CA 1
ATOM 1739 C C . LEU A 1 219 ? -2.689 12.317 -40.705 1.00 37.75 219 LEU A C 1
ATOM 1741 O O . LEU A 1 219 ? -3.033 13.017 -41.654 1.00 37.75 219 LEU A O 1
ATOM 1745 N N . LYS A 1 220 ? -3.427 11.273 -40.304 1.00 37.59 220 LYS A N 1
ATOM 1746 C CA . LYS A 1 220 ? -4.852 11.146 -40.651 1.00 37.59 220 LYS A CA 1
ATOM 1747 C C . LYS A 1 220 ? -5.643 12.029 -39.691 1.00 37.59 220 LYS A C 1
ATOM 1749 O O . LYS A 1 220 ? -5.853 11.667 -38.537 1.00 37.59 220 LYS A O 1
ATOM 1754 N N . GLU A 1 221 ? -6.063 13.179 -40.189 1.00 37.41 221 GLU A N 1
ATOM 1755 C CA . GLU A 1 221 ? -7.011 14.074 -39.538 1.00 37.41 221 GLU A CA 1
ATOM 1756 C C . GLU A 1 221 ? -8.401 13.407 -39.494 1.00 37.41 221 GLU A C 1
ATOM 1758 O O . GLU A 1 221 ? -8.880 12.858 -40.491 1.00 37.41 221 GLU A O 1
ATOM 1763 N N . ARG A 1 222 ? -9.037 13.389 -38.316 1.00 38.38 222 ARG A N 1
ATOM 1764 C CA . ARG A 1 222 ? -10.426 12.938 -38.161 1.00 38.38 222 ARG A CA 1
ATOM 1765 C C . ARG A 1 222 ? -11.360 14.050 -38.637 1.00 38.38 222 ARG A C 1
ATOM 1767 O O . ARG A 1 222 ? -11.282 15.176 -38.163 1.00 38.38 222 ARG A O 1
ATOM 1774 N N . VAL A 1 223 ? -12.265 13.689 -39.541 1.00 37.03 223 VAL A N 1
ATOM 1775 C CA . VAL A 1 223 ? -13.358 14.524 -40.052 1.00 37.03 223 VAL A CA 1
ATOM 1776 C C . VAL A 1 223 ? -14.240 15.013 -38.899 1.00 37.03 223 VAL A C 1
ATOM 1778 O O . VAL A 1 223 ? -14.875 14.207 -38.220 1.00 37.03 223 VAL A O 1
ATOM 1781 N N . ALA A 1 224 ? -14.322 16.331 -38.717 1.00 38.75 224 ALA A N 1
ATOM 1782 C CA . ALA A 1 224 ? -15.419 16.973 -38.005 1.00 38.75 224 ALA A CA 1
ATOM 1783 C C . ALA A 1 224 ? -16.562 17.218 -39.003 1.00 38.75 224 ALA A C 1
ATOM 1785 O O . ALA A 1 224 ? -16.437 18.020 -39.927 1.00 38.75 224 ALA A O 1
ATOM 1786 N N . LEU A 1 225 ? -17.666 16.488 -38.842 1.00 39.03 225 LEU A N 1
ATOM 1787 C CA . LEU A 1 225 ? -18.920 16.747 -39.545 1.00 39.03 225 LEU A CA 1
ATOM 1788 C C . LEU A 1 225 ? -19.586 17.974 -38.916 1.00 39.03 225 LEU A C 1
ATOM 1790 O O . LEU A 1 225 ? -19.970 17.954 -37.749 1.00 39.03 225 LEU A O 1
ATOM 1794 N N . ALA A 1 226 ? -19.704 19.035 -39.711 1.00 37.31 226 ALA A N 1
ATOM 1795 C CA . ALA A 1 226 ? -20.525 20.195 -39.416 1.00 37.31 226 ALA A CA 1
ATOM 1796 C C . ALA A 1 226 ? -22.012 19.823 -39.525 1.00 37.31 226 ALA A C 1
ATOM 1798 O O . ALA A 1 226 ? -22.456 19.300 -40.546 1.00 37.31 226 ALA A O 1
ATOM 1799 N N . THR A 1 227 ? -22.780 20.123 -38.482 1.00 39.28 227 THR A N 1
ATOM 1800 C CA . THR A 1 227 ? -24.236 20.262 -38.551 1.00 39.28 227 THR A CA 1
ATOM 1801 C C . THR A 1 227 ? -24.578 21.744 -38.633 1.00 39.28 227 THR A C 1
ATOM 1803 O O . THR A 1 227 ? -24.254 22.495 -37.712 1.00 39.28 227 THR A O 1
ATOM 1806 N N . SER A 1 228 ? -25.276 22.144 -39.690 1.00 44.16 228 SER A N 1
ATOM 1807 C CA . SER A 1 228 ? -26.110 23.345 -39.718 1.00 44.16 228 SER A CA 1
ATOM 1808 C C . SER A 1 228 ? -27.311 23.084 -40.628 1.00 44.16 228 SER A C 1
ATOM 1810 O O . SER A 1 228 ? -27.107 22.618 -41.746 1.00 44.16 228 SER A O 1
ATOM 1812 N N . GLU A 1 229 ? -28.492 23.333 -40.051 1.00 39.53 229 GLU A N 1
ATOM 1813 C CA . GLU A 1 229 ? -29.820 23.682 -40.607 1.00 39.53 229 GLU A CA 1
ATOM 1814 C C . GLU A 1 229 ? -30.166 23.353 -42.069 1.00 39.53 229 GLU A C 1
ATOM 1816 O O . GLU A 1 229 ? -29.470 23.817 -42.998 1.00 39.53 229 GLU A O 1
#

Mean predicted aligned error: 11.71 Å